Protein AF-A0A976JIS6-F1 (afdb_monomer_lite)

Sequence (299 aa):
MKKTLAVLSIATIGFSTLANAQQHRDPRDPRNRNSCEQQIERFRERLQTLQSRNVIVEQERQQCVSDLDLSRSSNMALRQDLNKCEIALQDLRNRPGHGDRNRGEIRRLEGELQQCRMDLDDARRRGGNDHEERRLRRENERLASDNVALQGENQQLRDRIFQLQRELDDLRNPPMPYNEYQAECHIDDDPGMTFGQFVMGTMTGTLSQIMNDCKSIAVSQYGSNSSNGLQKIKFVGDTFGKTSAECHIDDDPGITYDQFPMGRLYGNNIQEVISDCQALAKFTFGSNSSSGIRNVQNN

Secondary structure (DSSP, 8-state):
----------------------S---TT-HHHHHHHHHHHHHHHHHHHHHHHHHHHHHHHHHHHHHHHHHHHHHHHHHHHHHHHHHHHHHHHHH-TT-TTTSHHHHHHHHHHHHHHHHHHHHHHHT-TTHHHHHHHHHHHHHHHHHHHHHHHHHHHHHHHHHHHHHHHHHHHS--PPTTEEEEEEEEESSSS--TTSEEEEEEEEEHHHHHHHHHHHHHHHHGGG-EEEEEEEEE-S--TT-EEEEEEEESSSS--TTSEEEEEEEESSHHHHHHHHHHHHHHHHGGG-EEEEEEEEE-

Foldseek 3Di:
DDDDPPPPDPDPPDDDDPPDDPDDDDLQDVVVLVVLVVVLVVLVVVLVVLVVVLVVLVVVLVVLVVVLVVLVVVLVVLVVVLVVLVVVLVVLVPDPDCPPVCVVVNVVSVVVNVVSVVVNVVCVVVVCRPVVNVVSVVVSVVSVVVSVVSVVVSVVSVVVSVVSVVVSVCSVCVQDPPAKKKWWKDKDLAQADDPPPDTPGIDMDHLVVVLVVSVVVNCVPRNPRMFMAIAPIDTPHDQAQKKKWWKDKDLAQDDDPPPGTRGMGIDNDVVVNVVSSVVRNCSGNNPRMDMDTHDIDGD

Structure (mmCIF, N/CA/C/O backbone):
data_AF-A0A976JIS6-F1
#
_entry.id   AF-A0A976JIS6-F1
#
loop_
_atom_site.group_PDB
_atom_site.id
_atom_site.type_symbol
_atom_site.label_atom_id
_atom_site.label_alt_id
_atom_site.label_comp_id
_atom_site.label_asym_id
_atom_site.label_entity_id
_atom_site.label_seq_id
_atom_site.pdbx_PDB_ins_code
_atom_site.Cartn_x
_atom_site.Cartn_y
_atom_site.Cartn_z
_atom_site.occupancy
_atom_site.B_iso_or_equiv
_atom_site.auth_seq_id
_atom_site.auth_comp_id
_atom_site.auth_asym_id
_atom_site.auth_atom_id
_atom_site.pdbx_PDB_model_num
ATOM 1 N N . MET A 1 1 ? 29.903 19.622 -45.960 1.00 36.25 1 MET A N 1
ATOM 2 C CA . MET A 1 1 ? 29.026 20.319 -44.991 1.00 36.25 1 MET A CA 1
ATOM 3 C C . MET A 1 1 ? 29.639 20.158 -43.610 1.00 36.25 1 MET A C 1
ATOM 5 O O . MET A 1 1 ? 29.964 19.036 -43.245 1.00 36.25 1 MET A O 1
ATOM 9 N N . LYS A 1 2 ? 29.906 21.261 -42.902 1.00 31.83 2 LYS A N 1
ATOM 10 C CA . LYS A 1 2 ? 30.568 21.265 -41.587 1.00 31.83 2 LYS A CA 1
ATOM 11 C C . LYS A 1 2 ? 29.633 20.623 -40.548 1.00 31.83 2 LYS A C 1
ATOM 13 O O . LYS A 1 2 ? 28.663 21.261 -40.158 1.00 31.83 2 LYS A O 1
ATOM 18 N N . LYS A 1 3 ? 29.891 19.374 -40.141 1.00 33.03 3 LYS A N 1
ATOM 19 C CA . LYS A 1 3 ? 29.222 18.744 -38.990 1.00 33.03 3 LYS A CA 1
ATOM 20 C C . LYS A 1 3 ? 29.936 19.204 -37.717 1.00 33.03 3 LYS A C 1
ATOM 22 O O . LYS A 1 3 ? 31.122 18.943 -37.530 1.00 33.03 3 LYS A O 1
ATOM 27 N N . THR A 1 4 ? 29.213 19.939 -36.884 1.00 29.91 4 THR A N 1
ATOM 28 C CA . THR A 1 4 ? 29.621 20.372 -35.549 1.00 29.91 4 THR A CA 1
ATOM 29 C C . THR A 1 4 ? 29.734 19.130 -34.663 1.00 29.91 4 THR A C 1
ATOM 31 O O . THR A 1 4 ? 28.723 18.533 -34.311 1.00 29.91 4 THR A O 1
ATOM 34 N N . LEU A 1 5 ? 30.958 18.703 -34.343 1.00 33.16 5 LEU A N 1
ATOM 35 C CA . LEU A 1 5 ? 31.218 17.696 -33.311 1.00 33.16 5 LEU A CA 1
ATOM 36 C C . LEU A 1 5 ? 30.874 18.316 -31.952 1.00 33.16 5 LEU A C 1
ATOM 38 O O . LEU A 1 5 ? 31.687 19.023 -31.357 1.00 33.16 5 LEU A O 1
ATOM 42 N N . ALA A 1 6 ? 29.650 18.089 -31.480 1.00 33.53 6 ALA A N 1
ATOM 43 C CA . ALA A 1 6 ? 29.304 18.317 -30.088 1.00 33.53 6 ALA A CA 1
ATOM 44 C C . ALA A 1 6 ? 29.944 17.191 -29.267 1.00 33.53 6 ALA A C 1
ATOM 46 O O . ALA A 1 6 ? 29.409 16.093 -29.156 1.00 33.53 6 ALA A O 1
ATOM 47 N N . VAL A 1 7 ? 31.136 17.449 -28.731 1.00 33.34 7 VAL A N 1
ATOM 48 C CA . VAL A 1 7 ? 31.744 16.595 -27.708 1.00 33.34 7 VAL A CA 1
ATOM 49 C C . VAL A 1 7 ? 30.893 16.743 -26.445 1.00 33.34 7 VAL A C 1
ATOM 51 O O . VAL A 1 7 ? 31.081 17.680 -25.671 1.00 33.34 7 VAL A O 1
ATOM 54 N N . LEU A 1 8 ? 29.913 15.854 -26.257 1.00 34.78 8 LEU A N 1
ATOM 55 C CA . LEU A 1 8 ? 29.197 15.735 -24.990 1.00 34.78 8 LEU A CA 1
ATOM 56 C C . LEU A 1 8 ? 30.135 15.073 -23.973 1.00 34.78 8 LEU A C 1
ATOM 58 O O . LEU A 1 8 ? 30.337 13.858 -23.964 1.00 34.78 8 LEU A O 1
ATOM 62 N N . SER A 1 9 ? 30.740 15.898 -23.121 1.00 32.88 9 SER A N 1
ATOM 63 C CA . SER A 1 9 ? 31.467 15.437 -21.941 1.00 32.88 9 SER A CA 1
ATOM 64 C C . SER A 1 9 ? 30.533 14.626 -21.045 1.00 32.88 9 SER A C 1
ATOM 66 O O . SER A 1 9 ? 29.508 15.122 -20.574 1.00 32.88 9 SER A O 1
ATOM 68 N N . ILE A 1 10 ? 30.907 13.370 -20.797 1.00 41.22 10 ILE A N 1
ATOM 69 C CA . ILE A 1 10 ? 30.277 12.509 -19.799 1.00 41.22 10 ILE A CA 1
ATOM 70 C C . ILE A 1 10 ? 30.563 13.127 -18.430 1.00 41.22 10 ILE A C 1
ATOM 72 O O . ILE A 1 10 ? 31.655 12.985 -17.886 1.00 41.22 10 ILE A O 1
ATOM 76 N N . ALA A 1 11 ? 29.583 13.837 -17.878 1.00 36.00 11 ALA A N 1
ATOM 77 C CA . ALA A 1 11 ? 29.571 14.147 -16.461 1.00 36.00 11 ALA A CA 1
ATOM 78 C C . ALA A 1 11 ? 29.259 12.846 -15.711 1.00 36.00 11 ALA A C 1
ATOM 80 O O . ALA A 1 11 ? 28.111 12.401 -15.654 1.00 36.00 11 ALA A O 1
ATOM 81 N N . THR A 1 12 ? 30.296 12.217 -15.165 1.00 37.88 12 THR A N 1
ATOM 82 C CA . THR A 1 12 ? 30.184 11.217 -14.104 1.00 37.88 12 THR A CA 1
ATOM 83 C C . THR A 1 12 ? 29.558 11.911 -12.896 1.00 37.88 12 THR A C 1
ATOM 85 O O . THR A 1 12 ? 30.238 12.557 -12.102 1.00 37.88 12 THR A O 1
ATOM 88 N N . ILE A 1 13 ? 28.232 11.843 -12.783 1.00 43.75 13 ILE A N 1
ATOM 89 C CA . ILE A 1 13 ? 27.525 12.307 -11.590 1.00 43.75 13 ILE A CA 1
ATOM 90 C C . ILE A 1 13 ? 27.748 11.235 -10.526 1.00 43.75 13 ILE A C 1
ATOM 92 O O . ILE A 1 13 ? 27.177 10.147 -10.584 1.00 43.75 13 ILE A O 1
ATOM 96 N N . GLY A 1 14 ? 28.661 11.539 -9.603 1.00 33.22 14 GLY A N 1
ATOM 97 C CA . GLY A 1 14 ? 29.024 10.683 -8.485 1.00 33.22 14 GLY A CA 1
ATOM 98 C C . GLY A 1 14 ? 27.802 10.268 -7.670 1.00 33.22 14 GLY A C 1
ATOM 99 O O . GLY A 1 14 ? 26.994 11.097 -7.249 1.00 33.22 14 GLY A O 1
ATOM 100 N N . PHE A 1 15 ? 27.688 8.962 -7.449 1.00 41.38 15 PHE A N 1
ATOM 101 C CA . PHE A 1 15 ? 26.780 8.375 -6.479 1.00 41.38 15 PHE A CA 1
ATOM 102 C C . PHE A 1 15 ? 27.261 8.730 -5.072 1.00 41.38 15 PHE A C 1
ATOM 104 O O . PHE A 1 15 ? 28.181 8.108 -4.547 1.00 41.38 15 PHE A O 1
ATOM 111 N N . SER A 1 16 ? 26.617 9.711 -4.446 1.00 37.03 16 SER A N 1
ATOM 112 C CA . SER A 1 16 ? 26.682 9.867 -2.996 1.00 37.03 16 SER A CA 1
ATOM 113 C C . SER A 1 16 ? 25.541 9.066 -2.385 1.00 37.03 16 SER A C 1
ATOM 115 O O . SER A 1 16 ? 24.365 9.403 -2.516 1.00 37.03 16 SER A O 1
ATOM 117 N N . THR A 1 17 ? 25.920 7.968 -1.745 1.00 40.12 17 THR A N 1
ATOM 118 C CA . THR A 1 17 ? 25.101 7.106 -0.899 1.00 40.12 17 THR A CA 1
ATOM 119 C C . THR A 1 17 ? 24.359 7.917 0.167 1.00 40.12 17 THR A C 1
ATOM 121 O O . THR A 1 17 ? 24.912 8.237 1.215 1.00 40.12 17 THR A O 1
ATOM 124 N N . LEU A 1 18 ? 23.078 8.203 -0.068 1.00 41.47 18 LEU A N 1
ATOM 125 C CA . LEU A 1 18 ? 22.103 8.549 0.974 1.00 41.47 18 LEU A CA 1
ATOM 126 C C . LEU A 1 18 ? 21.490 7.251 1.519 1.00 41.47 18 LEU A C 1
ATOM 128 O O . LEU A 1 18 ? 20.295 7.000 1.423 1.00 41.47 18 LEU A O 1
ATOM 132 N N . ALA A 1 19 ? 22.352 6.393 2.056 1.00 41.03 19 ALA A N 1
ATOM 133 C CA . ALA A 1 19 ? 21.972 5.209 2.810 1.00 41.03 19 ALA A CA 1
ATOM 134 C C . ALA A 1 19 ? 22.345 5.459 4.272 1.00 41.03 19 ALA A C 1
ATOM 136 O O . ALA A 1 19 ? 23.407 5.043 4.713 1.00 41.03 19 ALA A O 1
ATOM 137 N N . ASN A 1 20 ? 21.529 6.241 4.984 1.00 41.44 20 ASN A N 1
ATOM 138 C CA . ASN A 1 20 ? 21.407 6.173 6.445 1.00 41.44 20 ASN A CA 1
ATOM 139 C C . ASN A 1 20 ? 20.385 7.195 6.946 1.00 41.44 20 ASN A C 1
ATOM 141 O O . ASN A 1 20 ? 20.714 8.355 7.172 1.00 41.44 20 ASN A O 1
ATOM 145 N N . ALA A 1 21 ? 19.143 6.751 7.129 1.00 40.94 21 ALA A N 1
ATOM 146 C CA . ALA A 1 21 ? 18.200 7.362 8.068 1.00 40.94 21 ALA A CA 1
ATOM 147 C C . ALA A 1 21 ? 17.027 6.406 8.365 1.00 40.94 21 ALA A C 1
ATOM 149 O O . ALA A 1 21 ? 15.873 6.819 8.372 1.00 40.94 21 ALA A O 1
ATOM 150 N N . GLN A 1 22 ? 17.299 5.118 8.598 1.00 41.25 22 GLN A N 1
ATOM 151 C CA . GLN A 1 22 ? 16.333 4.218 9.238 1.00 41.25 22 GLN A CA 1
ATOM 152 C C . GLN A 1 22 ? 16.545 4.292 10.752 1.00 41.25 22 GLN A C 1
ATOM 154 O O . GLN A 1 22 ? 17.181 3.441 11.361 1.00 41.25 22 GLN A O 1
ATOM 159 N N . GLN A 1 23 ? 16.048 5.365 11.361 1.00 41.59 23 GLN A N 1
ATOM 160 C CA . GLN A 1 23 ? 15.805 5.423 12.800 1.00 41.59 23 GLN A CA 1
ATOM 161 C C . GLN A 1 23 ? 14.326 5.721 12.987 1.00 41.59 23 GLN A C 1
ATOM 163 O O . GLN A 1 23 ? 13.844 6.701 12.426 1.00 41.59 23 GLN A O 1
ATOM 168 N N . HIS A 1 24 ? 13.646 4.831 13.720 1.00 45.06 24 HIS A N 1
ATOM 169 C CA . HIS A 1 24 ? 12.269 4.914 14.215 1.00 45.06 24 HIS A CA 1
ATOM 170 C C . HIS A 1 24 ? 11.632 6.297 14.051 1.00 45.06 24 HIS A C 1
ATOM 172 O O . HIS A 1 24 ? 11.780 7.167 14.907 1.00 45.06 24 HIS A O 1
ATOM 178 N N . ARG A 1 25 ? 10.935 6.504 12.933 1.00 53.56 25 ARG A N 1
ATOM 179 C CA . ARG A 1 25 ? 10.154 7.716 12.717 1.00 53.56 25 ARG A CA 1
ATOM 180 C C . ARG A 1 25 ? 8.690 7.401 12.942 1.00 53.56 25 ARG A C 1
ATOM 182 O O . ARG A 1 25 ? 8.183 6.425 12.398 1.00 53.56 25 ARG A O 1
ATOM 189 N N . ASP A 1 26 ? 8.044 8.231 13.752 1.00 51.97 26 ASP A N 1
ATOM 190 C CA . ASP A 1 26 ? 6.608 8.172 13.982 1.00 51.97 26 ASP A CA 1
ATOM 191 C C . ASP A 1 26 ? 5.873 8.304 12.630 1.00 51.97 26 ASP A C 1
ATOM 193 O O . ASP A 1 26 ? 6.054 9.318 11.935 1.00 51.97 26 ASP A O 1
ATOM 197 N N . PRO A 1 27 ? 5.076 7.299 12.220 1.00 53.59 27 PRO A N 1
ATOM 198 C CA . PRO A 1 27 ? 4.316 7.345 10.974 1.00 53.59 27 PRO A CA 1
ATOM 199 C C . PRO A 1 27 ? 3.276 8.477 10.947 1.00 53.59 27 PRO A C 1
ATOM 201 O O . PRO A 1 27 ? 2.792 8.832 9.875 1.00 53.59 27 PRO A O 1
ATOM 204 N N . ARG A 1 28 ? 2.957 9.089 12.096 1.00 55.00 28 ARG A N 1
ATOM 205 C CA . ARG A 1 28 ? 1.994 10.193 12.210 1.00 55.00 28 ARG A CA 1
ATOM 206 C C . ARG A 1 28 ? 2.611 11.581 12.007 1.00 55.00 28 ARG A C 1
ATOM 208 O O . ARG A 1 28 ? 1.865 12.556 11.965 1.00 55.00 28 ARG A O 1
ATOM 215 N N . ASP A 1 29 ? 3.937 11.712 11.877 1.00 63.34 29 ASP A N 1
ATOM 216 C CA . ASP A 1 29 ? 4.568 13.024 11.666 1.00 63.34 29 ASP A CA 1
ATOM 217 C C . ASP A 1 29 ? 4.368 13.508 10.209 1.00 63.34 29 ASP A C 1
ATOM 219 O O . ASP A 1 29 ? 4.935 12.923 9.275 1.00 63.34 29 ASP A O 1
ATOM 223 N N . PRO A 1 30 ? 3.628 14.613 9.976 1.00 62.03 30 PRO A N 1
ATOM 224 C CA . PRO A 1 30 ? 3.399 15.158 8.636 1.00 62.03 30 PRO A CA 1
ATOM 225 C C . PRO A 1 30 ? 4.692 15.544 7.895 1.00 62.03 30 PRO A C 1
ATOM 227 O O . PRO A 1 30 ? 4.707 15.599 6.662 1.00 62.03 30 PRO A O 1
ATOM 230 N N . ARG A 1 31 ? 5.810 15.758 8.603 1.00 66.50 31 ARG A N 1
ATOM 231 C CA . ARG A 1 31 ? 7.122 16.016 7.985 1.00 66.50 31 ARG A CA 1
ATOM 232 C C . ARG A 1 31 ? 7.659 14.805 7.223 1.00 66.50 31 ARG A C 1
ATOM 234 O O . ARG A 1 31 ? 8.359 14.985 6.227 1.00 66.50 31 ARG A O 1
ATOM 241 N N . ASN A 1 32 ? 7.320 13.586 7.646 1.00 62.66 32 ASN A N 1
ATOM 242 C CA . ASN A 1 32 ? 7.757 12.359 6.974 1.00 62.66 32 ASN A CA 1
ATOM 243 C C . ASN A 1 32 ? 7.021 12.149 5.652 1.00 62.66 32 ASN A C 1
ATOM 245 O O . ASN A 1 32 ? 7.657 11.858 4.640 1.00 62.66 32 ASN A O 1
ATOM 249 N N . ARG A 1 33 ? 5.708 12.406 5.634 1.00 62.34 33 ARG A N 1
ATOM 250 C CA . ARG A 1 33 ? 4.896 12.368 4.411 1.00 62.34 33 ARG A CA 1
ATOM 251 C C . ARG A 1 33 ? 5.396 13.371 3.371 1.00 62.34 33 ARG A C 1
ATOM 253 O O . ARG A 1 33 ? 5.671 12.987 2.237 1.00 62.34 33 ARG A O 1
ATOM 260 N N . ASN A 1 34 ? 5.604 14.622 3.782 1.00 69.56 34 ASN A N 1
ATOM 261 C CA . ASN A 1 34 ? 6.109 15.671 2.893 1.00 69.56 34 ASN A CA 1
ATOM 262 C C . ASN A 1 34 ? 7.514 15.346 2.357 1.00 69.56 34 ASN A C 1
ATOM 264 O O . ASN A 1 34 ? 7.826 15.649 1.208 1.00 69.56 34 ASN A O 1
ATOM 268 N N . SER A 1 35 ? 8.366 14.705 3.165 1.00 72.06 35 SER A N 1
ATOM 269 C CA . SER A 1 35 ? 9.698 14.276 2.728 1.00 72.06 35 SER A CA 1
ATOM 270 C C . SER A 1 35 ? 9.644 13.149 1.689 1.00 72.06 35 SER A C 1
ATOM 272 O O . SER A 1 35 ? 10.404 13.192 0.722 1.00 72.06 35 SER A O 1
ATOM 274 N N . CYS A 1 36 ? 8.744 12.174 1.852 1.00 66.12 36 CYS A N 1
ATOM 275 C CA . CYS A 1 36 ? 8.564 11.082 0.892 1.00 66.12 36 CYS A CA 1
ATOM 276 C C . CYS A 1 36 ? 8.003 11.594 -0.445 1.00 66.12 36 CYS A C 1
ATOM 278 O O . CYS A 1 36 ? 8.567 11.310 -1.501 1.00 66.12 36 CYS A O 1
ATOM 280 N N . GLU A 1 37 ? 6.971 12.444 -0.406 1.00 70.06 37 GLU A N 1
ATOM 281 C CA . GLU A 1 37 ? 6.391 13.067 -1.607 1.00 70.06 37 GLU A CA 1
ATOM 282 C C . GLU A 1 37 ? 7.440 13.897 -2.379 1.00 70.06 37 GLU A C 1
ATOM 284 O O . GLU A 1 37 ? 7.563 13.762 -3.597 1.00 70.06 37 GLU A O 1
ATOM 289 N N . GLN A 1 38 ? 8.286 14.667 -1.680 1.00 73.88 38 GLN A N 1
ATOM 290 C CA . GLN A 1 38 ? 9.396 15.402 -2.306 1.00 73.88 38 GLN A CA 1
ATOM 291 C C . GLN A 1 38 ? 10.454 14.488 -2.941 1.00 73.88 38 GLN A C 1
ATOM 293 O O . GLN A 1 38 ? 11.022 14.833 -3.978 1.00 73.88 38 GLN A O 1
ATOM 298 N N . GLN A 1 39 ? 10.756 13.338 -2.333 1.00 67.62 39 GLN A N 1
ATOM 299 C CA . GLN A 1 39 ? 11.697 12.375 -2.914 1.00 67.62 39 GLN A CA 1
ATOM 300 C C . GLN A 1 39 ? 11.125 11.723 -4.173 1.00 67.62 39 GLN A C 1
ATOM 302 O O . GLN A 1 39 ? 11.845 11.608 -5.166 1.00 67.62 39 GLN A O 1
ATOM 307 N N . ILE A 1 40 ? 9.841 11.349 -4.158 1.00 68.75 40 ILE A N 1
ATOM 308 C CA . ILE A 1 40 ? 9.150 10.787 -5.324 1.00 68.75 40 ILE A CA 1
ATOM 309 C C . ILE A 1 40 ? 9.232 11.753 -6.508 1.00 68.75 40 ILE A C 1
ATOM 311 O O . ILE A 1 40 ? 9.588 11.316 -7.604 1.00 68.75 40 ILE A O 1
ATOM 315 N N . GLU A 1 41 ? 8.989 13.053 -6.303 1.00 73.50 41 GLU A N 1
ATOM 316 C CA . GLU A 1 41 ? 9.073 14.002 -7.419 1.00 73.50 41 GLU A CA 1
ATOM 317 C C . GLU A 1 41 ? 10.488 14.197 -7.954 1.00 73.50 41 GLU A C 1
ATOM 319 O O . GLU A 1 41 ? 10.691 14.164 -9.167 1.00 73.50 41 GLU A O 1
ATOM 324 N N . ARG A 1 42 ? 11.505 14.256 -7.086 1.00 71.56 42 ARG A N 1
ATOM 325 C CA . ARG A 1 42 ? 12.903 14.297 -7.552 1.00 71.56 42 ARG A CA 1
ATOM 326 C C . ARG A 1 42 ? 13.271 13.073 -8.392 1.00 71.56 42 ARG A C 1
ATOM 328 O O . ARG A 1 42 ? 14.007 13.190 -9.372 1.00 71.56 42 ARG A O 1
ATOM 335 N N . PHE A 1 43 ? 12.779 11.888 -8.023 1.00 62.78 43 PHE A N 1
ATOM 336 C CA . PHE A 1 43 ? 13.013 10.678 -8.813 1.00 62.78 43 PHE A CA 1
ATOM 337 C C . PHE A 1 43 ? 12.256 10.695 -10.145 1.00 62.78 43 PHE A C 1
ATOM 339 O O . PHE A 1 43 ? 12.818 10.255 -11.148 1.00 62.78 43 PHE A O 1
ATOM 346 N N . ARG A 1 44 ? 11.036 11.245 -10.192 1.00 71.00 44 ARG A N 1
ATOM 347 C CA . ARG A 1 44 ? 10.269 11.428 -11.437 1.00 71.00 44 ARG A CA 1
ATOM 348 C C . ARG A 1 44 ? 10.954 12.395 -12.401 1.00 71.00 44 ARG A C 1
ATOM 350 O O . ARG A 1 44 ? 11.122 12.051 -13.569 1.00 71.00 44 ARG A O 1
ATOM 357 N N . GLU A 1 45 ? 11.432 13.539 -11.916 1.00 71.75 45 GLU A N 1
ATOM 358 C CA . GLU A 1 45 ? 12.197 14.507 -12.720 1.00 71.75 45 GLU A CA 1
ATOM 359 C C . GLU A 1 45 ? 13.477 13.880 -13.301 1.00 71.75 45 GLU A C 1
ATOM 361 O O . GLU A 1 45 ? 13.794 14.033 -14.489 1.00 71.75 45 GLU A O 1
ATOM 366 N N . ARG A 1 46 ? 14.205 13.102 -12.485 1.00 68.88 46 ARG A N 1
ATOM 367 C CA . ARG A 1 46 ? 15.398 12.372 -12.941 1.00 68.88 46 ARG A CA 1
ATOM 368 C C . ARG A 1 46 ? 15.051 11.310 -13.984 1.00 68.88 46 ARG A C 1
ATOM 370 O O . ARG A 1 46 ? 15.760 11.202 -14.983 1.00 68.88 46 ARG A O 1
ATOM 377 N N . LEU A 1 47 ? 13.962 10.564 -13.789 1.00 64.00 47 LEU A N 1
ATOM 378 C CA . LEU A 1 47 ? 13.483 9.565 -14.747 1.00 64.00 47 LEU A CA 1
ATOM 379 C C . LEU A 1 47 ? 13.150 10.213 -16.099 1.00 64.00 47 LEU A C 1
ATOM 381 O O . LEU A 1 47 ? 13.594 9.729 -17.136 1.00 64.00 47 LEU A O 1
ATOM 385 N N . GLN A 1 48 ? 12.448 11.348 -16.094 1.00 69.38 48 GLN A N 1
ATOM 386 C CA . GLN A 1 48 ? 12.111 12.089 -17.312 1.00 69.38 48 GLN A CA 1
ATOM 387 C C . GLN A 1 48 ? 13.365 12.581 -18.056 1.00 69.38 48 GLN A C 1
ATOM 389 O O . GLN A 1 48 ? 13.452 12.501 -19.287 1.00 69.38 48 GLN A O 1
ATOM 394 N N . THR A 1 49 ? 14.375 13.029 -17.307 1.00 67.31 49 THR A N 1
ATOM 395 C CA . THR A 1 49 ? 15.672 13.436 -17.865 1.00 67.31 49 THR A CA 1
ATOM 396 C C . THR A 1 49 ? 16.400 12.253 -18.510 1.00 67.31 49 THR A C 1
ATOM 398 O O . THR A 1 49 ? 16.904 12.369 -19.628 1.00 67.31 49 THR A O 1
ATOM 401 N N . LEU A 1 50 ? 16.439 11.094 -17.846 1.00 57.38 50 LEU A N 1
ATOM 402 C CA . LEU A 1 50 ? 17.089 9.888 -18.374 1.00 57.38 50 LEU A CA 1
ATOM 403 C C . LEU A 1 50 ? 16.364 9.318 -19.592 1.00 57.38 50 LEU A C 1
ATOM 405 O O . LEU A 1 50 ? 17.020 8.899 -20.542 1.00 57.38 50 LEU A O 1
ATOM 409 N N . GLN A 1 51 ? 15.032 9.344 -19.603 1.00 63.19 51 GLN A N 1
ATOM 410 C CA . GLN A 1 51 ? 14.237 8.966 -20.771 1.00 63.19 51 GLN A CA 1
ATOM 411 C C . GLN A 1 51 ? 14.561 9.851 -21.975 1.00 63.19 51 GLN A C 1
ATOM 413 O O . GLN A 1 51 ? 14.809 9.335 -23.060 1.00 63.19 51 GLN A O 1
ATOM 418 N N . SER A 1 52 ? 14.650 11.167 -21.771 1.00 67.38 52 SER A N 1
ATOM 419 C CA . SER A 1 52 ? 15.033 12.104 -22.834 1.00 67.38 52 SER A CA 1
ATOM 420 C C . SER A 1 52 ? 16.441 11.815 -23.370 1.00 67.38 52 SER A C 1
ATOM 422 O O . SER A 1 52 ? 16.657 11.827 -24.579 1.00 67.38 52 SER A O 1
ATOM 424 N N . ARG A 1 53 ? 17.399 11.490 -22.489 1.00 62.88 53 ARG A N 1
ATOM 425 C CA . ARG A 1 53 ? 18.764 11.109 -22.897 1.00 62.88 53 ARG A CA 1
ATOM 426 C C . ARG A 1 53 ? 18.797 9.794 -23.672 1.00 62.88 53 ARG A C 1
ATOM 428 O O . ARG A 1 53 ? 19.523 9.709 -24.652 1.00 62.88 53 ARG A O 1
ATOM 435 N N . ASN A 1 54 ? 18.007 8.803 -23.265 1.00 56.22 54 ASN A N 1
ATOM 436 C CA . ASN A 1 54 ? 17.923 7.515 -23.953 1.00 56.22 54 ASN A CA 1
ATOM 437 C C . ASN A 1 54 ? 17.446 7.693 -25.407 1.00 56.22 54 ASN A C 1
ATOM 439 O O . ASN A 1 54 ? 18.082 7.192 -26.327 1.00 56.22 54 ASN A O 1
ATOM 443 N N . VAL A 1 55 ? 16.422 8.526 -25.630 1.00 68.06 55 VAL A N 1
ATOM 444 C CA . VAL A 1 55 ? 15.948 8.855 -26.989 1.00 68.06 55 VAL A CA 1
ATOM 445 C C . VAL A 1 55 ? 17.060 9.469 -27.848 1.00 68.06 55 VAL A C 1
ATOM 447 O O . VAL A 1 55 ? 17.210 9.096 -29.008 1.00 68.06 55 VAL A O 1
ATOM 450 N N . ILE A 1 56 ? 17.861 10.382 -27.291 1.00 65.12 56 ILE A N 1
ATOM 451 C CA . ILE A 1 56 ? 18.977 11.009 -28.019 1.00 65.12 56 ILE A CA 1
ATOM 452 C C . ILE A 1 56 ? 20.036 9.965 -28.395 1.00 65.12 56 ILE A C 1
ATOM 454 O O . ILE A 1 56 ? 20.446 9.901 -29.551 1.00 65.12 56 ILE A O 1
ATOM 458 N N . VAL A 1 57 ? 20.444 9.110 -27.452 1.00 57.47 57 VAL A N 1
ATOM 459 C CA . VAL A 1 57 ? 21.455 8.067 -27.702 1.00 57.47 57 VAL A CA 1
ATOM 460 C C . VAL A 1 57 ? 20.947 7.035 -28.716 1.00 57.47 57 VAL A C 1
ATOM 462 O O . VAL A 1 57 ? 21.703 6.587 -29.580 1.00 57.47 57 VAL A O 1
ATOM 465 N N . GLU A 1 58 ? 19.662 6.675 -28.681 1.00 62.72 58 GLU A N 1
ATOM 466 C CA . GLU A 1 58 ? 19.044 5.824 -29.703 1.00 62.72 58 GLU A CA 1
ATOM 467 C C . GLU A 1 58 ? 19.052 6.474 -31.093 1.00 62.72 58 GLU A C 1
ATOM 469 O O . GLU A 1 58 ? 19.374 5.798 -32.072 1.00 62.72 58 GLU A O 1
ATOM 474 N N . GLN A 1 59 ? 18.766 7.775 -31.192 1.00 68.44 59 GLN A N 1
ATOM 475 C CA . GLN A 1 59 ? 18.846 8.517 -32.455 1.00 68.44 59 GLN A CA 1
ATOM 476 C C . GLN A 1 59 ? 20.282 8.581 -32.994 1.00 68.44 59 GLN A C 1
ATOM 478 O O . GLN A 1 59 ? 20.509 8.307 -34.174 1.00 68.44 59 GLN A O 1
ATOM 483 N N . GLU A 1 60 ? 21.266 8.877 -32.142 1.00 69.44 60 GLU A N 1
ATOM 484 C CA . GLU A 1 60 ? 22.688 8.885 -32.516 1.00 69.44 60 GLU A CA 1
ATOM 485 C C . GLU A 1 60 ? 23.148 7.506 -32.995 1.00 69.44 60 GLU A C 1
ATOM 487 O O . GLU A 1 60 ? 23.839 7.383 -34.010 1.00 69.44 60 GLU A O 1
ATOM 492 N N . ARG A 1 61 ? 22.702 6.445 -32.316 1.00 68.12 61 ARG A N 1
ATOM 493 C CA . ARG A 1 61 ? 22.981 5.066 -32.716 1.00 68.12 61 ARG A CA 1
ATOM 494 C C . ARG A 1 61 ? 22.378 4.738 -34.081 1.00 68.12 61 ARG A C 1
ATOM 496 O O . ARG A 1 61 ? 23.067 4.152 -34.914 1.00 68.12 61 ARG A O 1
ATOM 503 N N . GLN A 1 62 ? 21.121 5.108 -34.328 1.00 68.25 62 GLN A N 1
ATOM 504 C CA . GLN A 1 62 ? 20.467 4.897 -35.625 1.00 68.25 62 GLN A CA 1
ATOM 505 C C . GLN A 1 62 ? 21.204 5.629 -36.752 1.00 68.25 62 GLN A C 1
ATOM 507 O O . GLN A 1 62 ? 21.454 5.041 -37.805 1.00 68.25 62 GLN A O 1
ATOM 512 N N . GLN A 1 63 ? 21.626 6.873 -36.510 1.00 70.44 63 GLN A N 1
ATOM 513 C CA . GLN A 1 63 ? 22.421 7.631 -37.472 1.00 70.44 63 GLN A CA 1
ATOM 514 C C . GLN A 1 63 ? 23.781 6.969 -37.739 1.00 70.44 63 GLN A C 1
ATOM 516 O O . GLN A 1 63 ? 24.187 6.852 -38.893 1.00 70.44 63 GLN A O 1
ATOM 521 N N . CYS A 1 64 ? 24.464 6.486 -36.697 1.00 63.28 64 CYS A N 1
ATOM 522 C CA . CYS A 1 64 ? 25.749 5.793 -36.820 1.00 63.28 64 CYS A CA 1
ATOM 523 C C . CYS A 1 64 ? 25.632 4.493 -37.637 1.00 63.28 64 CYS A C 1
ATOM 525 O O . CYS A 1 64 ? 26.470 4.220 -38.496 1.00 63.28 64 CYS A O 1
ATOM 527 N N . VAL A 1 65 ? 24.562 3.716 -37.428 1.00 66.62 65 VAL A N 1
ATOM 528 C CA . VAL A 1 65 ? 24.265 2.516 -38.232 1.00 66.62 65 VAL A CA 1
ATOM 529 C C . VAL A 1 65 ? 24.001 2.884 -39.695 1.00 66.62 65 VAL A C 1
ATOM 531 O O . VAL A 1 65 ? 24.563 2.254 -40.587 1.00 66.62 65 VAL A O 1
ATOM 534 N N . SER A 1 66 ? 23.227 3.940 -39.954 1.00 71.75 66 SER A N 1
ATOM 535 C CA . SER A 1 66 ? 22.975 4.417 -41.320 1.00 71.75 66 SER A CA 1
ATOM 536 C C . SER A 1 66 ? 24.260 4.857 -42.033 1.00 71.75 66 SER A C 1
ATOM 538 O O . SER A 1 66 ? 24.463 4.527 -43.202 1.00 71.75 66 SER A O 1
ATOM 540 N N . ASP A 1 67 ? 25.138 5.591 -41.347 1.00 67.56 67 ASP A N 1
ATOM 541 C CA . ASP A 1 67 ? 26.418 6.046 -41.904 1.00 67.56 67 ASP A CA 1
ATOM 542 C C . ASP A 1 67 ? 27.347 4.845 -42.203 1.00 67.56 67 ASP A C 1
ATOM 544 O O . ASP A 1 67 ? 28.029 4.813 -43.235 1.00 67.56 67 ASP A O 1
ATOM 548 N N . LEU A 1 68 ? 27.321 3.811 -41.351 1.00 63.75 68 LEU A N 1
ATOM 549 C CA . LEU A 1 68 ? 28.044 2.551 -41.552 1.00 63.75 68 LEU A CA 1
ATOM 550 C C . LEU A 1 68 ? 27.559 1.793 -42.800 1.00 63.75 68 LEU A C 1
ATOM 552 O O . LEU A 1 68 ? 28.376 1.312 -43.591 1.00 63.75 68 LEU A O 1
ATOM 556 N N . ASP A 1 69 ? 26.244 1.698 -42.997 1.00 70.62 69 ASP A N 1
ATOM 557 C CA . ASP A 1 69 ? 25.646 0.997 -44.137 1.00 70.62 69 ASP A CA 1
ATOM 558 C C . ASP A 1 69 ? 25.929 1.714 -45.465 1.00 70.62 69 ASP A C 1
ATOM 560 O O . ASP A 1 69 ? 26.276 1.068 -46.460 1.00 70.62 69 ASP A O 1
ATOM 564 N N . LEU A 1 70 ? 25.890 3.052 -45.477 1.00 72.25 70 LEU A N 1
ATOM 565 C CA . LEU A 1 70 ? 26.280 3.864 -46.636 1.00 72.25 70 LEU A CA 1
ATOM 566 C C . LEU A 1 70 ? 27.751 3.646 -47.025 1.00 72.25 70 LEU A C 1
ATOM 568 O O . LEU A 1 70 ? 28.065 3.482 -48.212 1.00 72.25 70 LEU A O 1
ATOM 572 N N . SER A 1 71 ? 28.651 3.596 -46.037 1.00 68.06 71 SER A N 1
ATOM 573 C CA . SER A 1 71 ? 30.074 3.311 -46.264 1.00 68.06 71 SER A CA 1
ATOM 574 C C . SER A 1 71 ? 30.279 1.908 -46.854 1.00 68.06 71 SER A C 1
ATOM 576 O O . SER A 1 71 ? 30.996 1.735 -47.848 1.00 68.06 71 SER A O 1
ATOM 578 N N . ARG A 1 72 ? 29.584 0.892 -46.327 1.00 70.69 72 ARG A N 1
ATOM 579 C CA . ARG A 1 72 ? 29.643 -0.486 -46.850 1.00 70.69 72 ARG A CA 1
ATOM 580 C C . ARG A 1 72 ? 29.100 -0.610 -48.267 1.00 70.69 72 ARG A C 1
ATOM 582 O O . ARG A 1 72 ? 29.741 -1.247 -49.103 1.00 70.69 72 ARG A O 1
ATOM 589 N N . SER A 1 73 ? 27.956 0.009 -48.547 1.00 72.88 73 SER A N 1
ATOM 590 C CA . SER A 1 73 ? 27.333 -0.008 -49.874 1.00 72.88 73 SER A CA 1
ATOM 591 C C . SER A 1 73 ? 28.249 0.617 -50.929 1.00 72.88 73 SER A C 1
ATOM 593 O O . SER A 1 73 ? 28.451 0.042 -51.998 1.00 72.88 73 SER A O 1
ATOM 595 N N . SER A 1 74 ? 28.880 1.747 -50.602 1.00 70.06 74 SER A N 1
ATOM 596 C CA . SER A 1 74 ? 29.816 2.434 -51.503 1.00 70.06 74 SER A CA 1
ATOM 597 C C . SER A 1 74 ? 31.048 1.574 -51.823 1.00 70.06 74 SER A C 1
ATOM 599 O O . SER A 1 74 ? 31.461 1.478 -52.978 1.00 70.06 74 SER A O 1
ATOM 601 N N . ASN A 1 75 ? 31.604 0.872 -50.826 1.00 66.50 75 ASN A N 1
ATOM 602 C CA . ASN A 1 7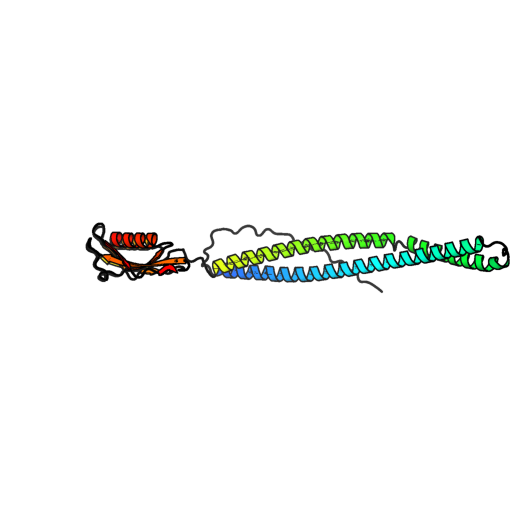5 ? 32.700 -0.082 -51.042 1.00 66.50 75 ASN A CA 1
ATOM 603 C C . ASN A 1 75 ? 32.284 -1.295 -51.878 1.00 66.50 75 ASN A C 1
ATOM 605 O O . ASN A 1 75 ? 33.075 -1.795 -52.679 1.00 66.50 75 ASN A O 1
ATOM 609 N N . MET A 1 76 ? 31.069 -1.802 -51.668 1.00 72.44 76 MET A N 1
ATOM 610 C CA . MET A 1 76 ? 30.560 -2.954 -52.407 1.00 72.44 76 MET A CA 1
ATOM 611 C C . MET A 1 76 ? 30.356 -2.614 -53.888 1.00 72.44 76 MET A C 1
ATOM 613 O O . MET A 1 76 ? 30.771 -3.400 -54.737 1.00 72.44 76 MET A O 1
ATOM 617 N N . ALA A 1 77 ? 29.796 -1.440 -54.196 1.00 72.62 77 ALA A N 1
ATOM 618 C CA . ALA A 1 77 ? 29.586 -0.970 -55.567 1.00 72.62 77 ALA A CA 1
ATOM 619 C C . ALA A 1 77 ? 30.909 -0.857 -56.346 1.00 72.62 77 ALA A C 1
ATOM 621 O O . ALA A 1 77 ? 31.051 -1.466 -57.405 1.00 72.62 77 ALA A O 1
ATOM 622 N N . LEU A 1 78 ? 31.924 -0.204 -55.766 1.00 67.38 78 LEU A N 1
ATOM 623 C CA . LEU A 1 78 ? 33.251 -0.077 -56.387 1.00 67.38 78 LEU A CA 1
ATOM 624 C C . LEU A 1 78 ? 33.913 -1.440 -56.655 1.00 67.38 78 LEU A C 1
ATOM 626 O O . LEU A 1 78 ? 34.548 -1.637 -57.689 1.00 67.38 78 LEU A O 1
ATOM 630 N N . ARG A 1 79 ? 33.747 -2.413 -55.747 1.00 72.69 79 ARG A N 1
ATOM 631 C CA . ARG A 1 79 ? 34.254 -3.783 -55.946 1.00 72.69 79 ARG A CA 1
ATOM 632 C C . ARG A 1 79 ? 33.506 -4.532 -57.049 1.00 72.69 79 ARG A C 1
ATOM 634 O O . ARG A 1 79 ? 34.129 -5.297 -57.781 1.00 72.69 79 ARG A O 1
ATOM 641 N N . GLN A 1 80 ? 32.192 -4.340 -57.159 1.00 77.50 80 GLN A N 1
ATOM 642 C CA . GLN A 1 80 ? 31.391 -4.946 -58.224 1.00 77.50 80 GLN A CA 1
ATOM 643 C C . GLN A 1 80 ? 31.769 -4.388 -59.598 1.00 77.50 80 GLN A C 1
ATOM 645 O O . GLN A 1 80 ? 31.916 -5.168 -60.536 1.00 77.50 80 GLN A O 1
ATOM 650 N N . ASP A 1 81 ? 31.963 -3.075 -59.714 1.00 70.94 81 ASP A N 1
ATOM 651 C CA . ASP A 1 81 ? 32.335 -2.439 -60.980 1.00 70.94 81 ASP A CA 1
ATOM 652 C C . ASP A 1 81 ? 33.745 -2.841 -61.425 1.00 70.94 81 ASP A C 1
ATOM 654 O O . ASP A 1 81 ? 33.952 -3.170 -62.593 1.00 70.94 81 ASP A O 1
ATOM 658 N N . LEU A 1 82 ? 34.687 -2.961 -60.484 1.00 71.56 82 LEU A N 1
ATOM 659 C CA . LEU A 1 82 ? 36.024 -3.479 -60.769 1.00 71.56 82 LEU A CA 1
ATOM 660 C C . LEU A 1 82 ? 35.977 -4.930 -61.278 1.00 71.56 82 LEU A C 1
ATOM 662 O O . LEU A 1 82 ? 36.590 -5.236 -62.297 1.00 71.56 82 LEU A O 1
ATOM 666 N N . ASN A 1 83 ? 35.189 -5.799 -60.638 1.00 75.75 83 ASN A N 1
ATOM 667 C CA . ASN A 1 83 ? 35.031 -7.193 -61.064 1.00 75.75 83 ASN A CA 1
ATOM 668 C C . ASN A 1 83 ? 34.375 -7.310 -62.457 1.00 75.75 83 ASN A C 1
ATOM 670 O O . ASN A 1 83 ? 34.821 -8.090 -63.294 1.00 75.75 83 ASN A O 1
ATOM 674 N N . LYS A 1 84 ? 33.355 -6.490 -62.753 1.00 71.62 84 LYS A N 1
ATOM 675 C CA . LYS A 1 84 ? 32.730 -6.436 -64.089 1.00 71.62 84 LYS A CA 1
ATOM 676 C C . LYS A 1 84 ? 33.734 -6.036 -65.173 1.00 71.62 84 LYS A C 1
ATOM 678 O O . LYS A 1 84 ? 33.757 -6.658 -66.233 1.00 71.62 84 LYS A O 1
ATOM 683 N N . CYS A 1 85 ? 34.571 -5.032 -64.907 1.00 61.78 85 CYS A N 1
ATOM 684 C CA . CYS A 1 85 ? 35.612 -4.592 -65.837 1.00 61.78 85 CYS A CA 1
ATOM 685 C C . CYS A 1 85 ? 36.706 -5.655 -66.038 1.00 61.78 85 CYS A C 1
ATOM 687 O O . CYS A 1 85 ? 37.174 -5.838 -67.162 1.00 61.78 85 CYS A O 1
ATOM 689 N N . GLU A 1 86 ? 37.092 -6.387 -64.986 1.00 73.25 86 GLU A N 1
ATOM 690 C CA . GLU A 1 86 ? 38.062 -7.490 -65.083 1.00 73.25 86 GLU A CA 1
ATOM 691 C C . GLU A 1 86 ? 37.529 -8.645 -65.940 1.00 73.25 86 GLU A C 1
ATOM 693 O O . GLU A 1 86 ? 38.233 -9.112 -66.838 1.00 73.25 86 GLU A O 1
ATOM 698 N N . ILE A 1 87 ? 36.268 -9.042 -65.738 1.00 73.69 87 ILE A N 1
ATOM 699 C CA . ILE A 1 87 ? 35.599 -10.074 -66.546 1.00 73.69 87 ILE A CA 1
ATOM 700 C C . ILE A 1 87 ? 35.514 -9.639 -68.016 1.00 73.69 87 ILE A C 1
ATOM 702 O O . ILE A 1 87 ? 35.925 -10.389 -68.900 1.00 73.69 87 ILE A O 1
ATOM 706 N N . ALA A 1 88 ? 35.068 -8.408 -68.289 1.00 67.88 88 ALA A N 1
ATOM 707 C CA . ALA A 1 88 ? 34.945 -7.888 -69.653 1.00 67.88 88 ALA A CA 1
ATOM 708 C C . ALA A 1 88 ? 36.294 -7.844 -70.399 1.00 67.88 88 ALA A C 1
ATOM 710 O O . ALA A 1 88 ? 36.372 -8.185 -71.582 1.00 67.88 88 ALA A O 1
ATOM 711 N N . LEU A 1 89 ? 37.379 -7.469 -69.711 1.00 65.88 89 LEU A N 1
ATOM 712 C CA . LEU A 1 89 ? 38.732 -7.513 -70.273 1.00 65.88 89 LEU A CA 1
ATOM 713 C C . LEU A 1 89 ? 39.209 -8.940 -70.539 1.00 65.88 89 LEU A C 1
ATOM 715 O O . LEU A 1 89 ? 39.856 -9.193 -71.558 1.00 65.88 89 LEU A O 1
ATOM 719 N N . GLN A 1 90 ? 38.916 -9.869 -69.632 1.00 73.31 90 GLN A N 1
ATOM 720 C CA . GLN A 1 90 ? 39.305 -11.266 -69.779 1.00 73.31 90 GLN A CA 1
ATOM 721 C C . GLN A 1 90 ? 38.572 -11.925 -70.954 1.00 73.31 90 GLN A C 1
ATOM 723 O O . GLN A 1 90 ? 39.207 -12.597 -71.767 1.00 73.31 90 GLN A O 1
ATOM 728 N N . ASP A 1 91 ? 37.285 -11.632 -71.128 1.00 74.69 91 ASP A N 1
ATOM 729 C CA . ASP A 1 91 ? 36.487 -12.083 -72.270 1.00 74.69 91 ASP A CA 1
ATOM 730 C C . ASP A 1 91 ? 37.021 -11.538 -73.602 1.00 74.69 91 ASP A C 1
ATOM 732 O O . ASP A 1 91 ? 37.140 -12.282 -74.578 1.00 74.69 91 ASP A O 1
ATOM 736 N N . LEU A 1 92 ? 37.400 -10.256 -73.661 1.00 64.19 92 LEU A N 1
ATOM 737 C CA . LEU A 1 92 ? 37.968 -9.653 -74.872 1.00 64.19 92 LEU A CA 1
ATOM 738 C C . LEU A 1 92 ? 39.350 -10.206 -75.231 1.00 64.19 92 LEU A C 1
ATOM 740 O O . LEU A 1 92 ? 39.654 -10.344 -76.417 1.00 64.19 92 LEU A O 1
ATOM 744 N N . ARG A 1 93 ? 40.173 -10.544 -74.230 1.00 68.44 93 ARG A N 1
ATOM 745 C CA . ARG A 1 93 ? 41.490 -11.175 -74.424 1.00 68.44 93 ARG A CA 1
ATOM 746 C C . ARG A 1 93 ? 41.382 -12.630 -74.877 1.00 68.44 93 ARG A C 1
ATOM 748 O O . ARG A 1 93 ? 42.221 -13.083 -75.649 1.00 68.44 93 ARG A O 1
ATOM 755 N N . ASN A 1 94 ? 40.346 -13.338 -74.436 1.00 72.25 94 ASN A N 1
ATOM 756 C CA . ASN A 1 94 ? 40.133 -14.751 -74.748 1.00 72.25 94 ASN A CA 1
ATOM 757 C C . ASN A 1 94 ? 39.397 -14.991 -76.080 1.00 72.25 94 ASN A C 1
ATOM 759 O O . ASN A 1 94 ? 39.249 -16.142 -76.487 1.00 72.25 94 ASN A O 1
ATOM 763 N N . ARG A 1 95 ? 38.941 -13.943 -76.785 1.00 71.31 95 ARG A N 1
ATOM 764 C CA . ARG A 1 95 ? 38.291 -14.071 -78.101 1.00 71.31 95 ARG A CA 1
ATOM 765 C C . ARG A 1 95 ? 39.313 -14.391 -79.207 1.00 71.31 95 ARG A C 1
ATOM 767 O O . ARG A 1 95 ? 40.159 -13.547 -79.512 1.00 71.31 95 ARG A O 1
ATOM 774 N N . PRO A 1 96 ? 39.223 -15.552 -79.880 1.00 51.75 96 PRO A N 1
ATOM 775 C CA . PRO A 1 96 ? 40.125 -15.879 -80.978 1.00 51.75 96 PRO A CA 1
ATOM 776 C C . PRO A 1 96 ? 39.818 -15.037 -82.231 1.00 51.75 96 PRO A C 1
ATOM 778 O O . PRO A 1 96 ? 38.669 -14.932 -82.652 1.00 51.75 96 PRO A O 1
ATOM 781 N N . GLY A 1 97 ? 40.857 -14.457 -82.853 1.00 55.34 97 GLY A N 1
ATOM 782 C CA . GLY A 1 97 ? 40.803 -13.950 -84.237 1.00 55.34 97 GLY A CA 1
ATOM 783 C C . GLY A 1 97 ? 40.730 -12.430 -84.477 1.00 55.34 97 GLY A C 1
ATOM 784 O O . GLY A 1 97 ? 40.632 -12.025 -85.634 1.00 55.34 97 GLY A O 1
ATOM 785 N N . HIS A 1 98 ? 40.812 -11.559 -83.462 1.00 54.62 98 HIS A N 1
ATOM 786 C CA . HIS A 1 98 ? 40.660 -10.095 -83.637 1.00 54.62 98 HIS A CA 1
ATOM 787 C C . HIS A 1 98 ? 41.728 -9.246 -82.916 1.00 54.62 98 HIS A C 1
ATOM 789 O O . HIS A 1 98 ? 41.418 -8.243 -82.273 1.00 54.62 98 HIS A O 1
ATOM 795 N N . GLY A 1 99 ? 43.006 -9.616 -83.058 1.00 53.16 99 GLY A N 1
ATOM 796 C CA . GLY A 1 99 ? 44.133 -8.951 -82.381 1.00 53.16 99 GLY A CA 1
ATOM 797 C C . GLY A 1 99 ? 44.331 -7.458 -82.705 1.00 53.16 99 GLY A C 1
ATOM 798 O O . GLY A 1 99 ? 44.909 -6.739 -81.888 1.00 53.16 99 GLY A O 1
ATOM 799 N N . ASP A 1 100 ? 43.822 -6.981 -83.848 1.00 54.47 100 ASP A N 1
ATOM 800 C CA . ASP A 1 100 ? 43.914 -5.567 -84.247 1.00 54.47 100 ASP A CA 1
ATOM 801 C C . ASP A 1 100 ? 42.586 -4.800 -84.118 1.00 54.47 100 ASP A C 1
ATOM 803 O O . ASP A 1 100 ? 42.603 -3.636 -83.724 1.00 54.47 100 ASP A O 1
ATOM 807 N N . ARG A 1 101 ? 41.425 -5.441 -84.346 1.00 55.66 101 ARG A N 1
ATOM 808 C CA . ARG A 1 101 ? 40.101 -4.798 -84.179 1.00 55.66 101 ARG A CA 1
ATOM 809 C C . ARG A 1 101 ? 39.764 -4.497 -82.720 1.00 55.66 101 ARG A C 1
ATOM 811 O O . ARG A 1 101 ? 39.205 -3.445 -82.436 1.00 55.66 101 ARG A O 1
ATOM 818 N N . ASN A 1 102 ? 40.157 -5.372 -81.798 1.00 58.03 102 ASN A N 1
ATOM 819 C CA . ASN A 1 102 ? 39.833 -5.210 -80.378 1.00 58.03 102 ASN A CA 1
ATOM 820 C C . ASN A 1 102 ? 40.897 -4.399 -79.626 1.00 58.03 102 ASN A C 1
ATOM 822 O O . ASN A 1 102 ? 40.716 -4.078 -78.458 1.00 58.03 102 ASN A O 1
ATOM 826 N N . ARG A 1 103 ? 42.017 -4.045 -80.272 1.00 65.94 103 ARG A N 1
ATOM 827 C CA . ARG A 1 103 ? 43.168 -3.419 -79.605 1.00 65.94 103 ARG A CA 1
ATOM 828 C C . ARG A 1 103 ? 42.838 -2.033 -79.03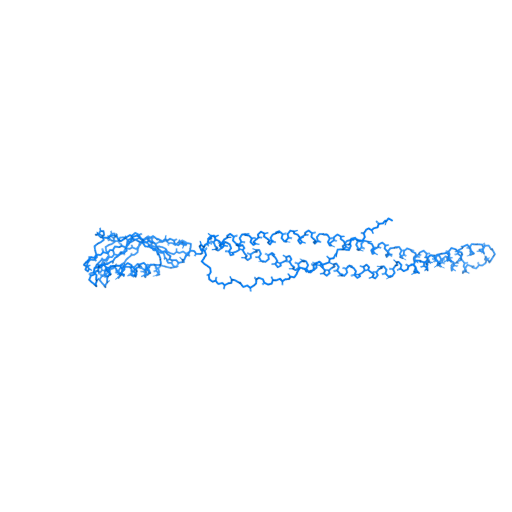6 1.00 65.94 103 ARG A C 1
ATOM 830 O O . ARG A 1 103 ? 43.350 -1.672 -77.980 1.00 65.94 103 ARG A O 1
ATOM 837 N N . GLY A 1 104 ? 41.970 -1.274 -79.709 1.00 68.94 104 GLY A N 1
ATOM 838 C CA . GLY A 1 104 ? 41.479 0.019 -79.216 1.00 68.94 104 GLY A CA 1
ATOM 839 C C . GLY A 1 104 ? 40.536 -0.120 -78.018 1.00 68.94 104 GLY A C 1
ATOM 840 O O . GLY A 1 104 ? 40.652 0.628 -77.052 1.00 68.94 104 GLY A O 1
ATOM 841 N N . GLU A 1 105 ? 39.651 -1.115 -78.047 1.00 70.81 105 GLU A N 1
ATOM 842 C CA . GLU A 1 105 ? 38.695 -1.386 -76.970 1.00 70.81 105 GLU A CA 1
ATOM 843 C C . GLU A 1 105 ? 39.378 -1.971 -75.727 1.00 70.81 105 GLU A C 1
ATOM 845 O O . GLU A 1 105 ? 39.094 -1.539 -74.613 1.00 70.81 105 GLU A O 1
ATOM 850 N N . ILE A 1 106 ? 40.360 -2.858 -75.922 1.00 69.56 106 ILE A N 1
ATOM 851 C CA . ILE A 1 106 ? 41.227 -3.375 -74.857 1.00 69.56 106 ILE A CA 1
ATOM 852 C C . ILE A 1 106 ? 41.978 -2.223 -74.182 1.00 69.56 106 ILE A C 1
ATOM 854 O O . ILE A 1 106 ? 41.924 -2.117 -72.964 1.00 69.56 106 ILE A O 1
ATOM 858 N N . ARG A 1 107 ? 42.598 -1.307 -74.942 1.00 73.69 107 ARG A N 1
ATOM 859 C CA . ARG A 1 107 ? 43.284 -0.134 -74.362 1.00 73.69 107 ARG A CA 1
ATOM 860 C C . ARG A 1 107 ? 42.337 0.795 -73.601 1.00 73.69 107 ARG A C 1
ATOM 862 O O . ARG A 1 107 ? 42.722 1.339 -72.570 1.00 73.69 107 ARG A O 1
ATOM 869 N N . ARG A 1 108 ? 41.111 0.983 -74.100 1.00 78.00 108 ARG A N 1
ATOM 870 C CA . ARG A 1 108 ? 40.079 1.791 -73.433 1.00 78.00 108 ARG A CA 1
ATOM 871 C C . ARG A 1 108 ? 39.698 1.180 -72.085 1.00 78.00 108 ARG A C 1
ATOM 873 O O . ARG A 1 108 ? 39.739 1.873 -71.076 1.00 78.00 108 ARG A O 1
ATOM 880 N N . LEU A 1 109 ? 39.399 -0.118 -72.069 1.00 69.44 109 LEU A N 1
ATOM 881 C CA . LEU A 1 109 ? 39.028 -0.848 -70.858 1.00 69.44 109 LEU A CA 1
ATOM 882 C C . LEU A 1 109 ? 40.199 -0.998 -69.879 1.00 69.44 109 LEU A C 1
ATOM 884 O O . LEU A 1 109 ? 39.991 -0.920 -68.676 1.00 69.44 109 LEU A O 1
ATOM 888 N N . GLU A 1 110 ? 41.434 -1.155 -70.360 1.00 74.44 110 GLU A N 1
ATOM 889 C CA . GLU A 1 110 ? 42.639 -1.116 -69.518 1.00 74.44 110 GLU A CA 1
ATOM 890 C C . GLU A 1 110 ? 42.801 0.253 -68.842 1.00 74.44 110 GLU A C 1
ATOM 892 O O . GLU A 1 110 ? 43.120 0.310 -67.656 1.00 74.44 110 GLU A O 1
ATOM 897 N N . GLY A 1 111 ? 42.513 1.346 -69.560 1.00 76.25 111 GLY A N 1
ATOM 898 C CA . GLY A 1 111 ? 42.482 2.699 -69.000 1.00 76.25 111 GLY A CA 1
ATOM 899 C C . GLY A 1 111 ? 41.389 2.888 -67.943 1.00 76.25 111 GLY A C 1
ATOM 900 O O . GLY A 1 111 ? 41.670 3.398 -66.860 1.00 76.25 111 GLY A O 1
ATOM 901 N N . GLU A 1 112 ? 40.165 2.428 -68.213 1.00 75.44 112 GLU A N 1
ATOM 902 C CA . GLU A 1 112 ? 39.046 2.470 -67.256 1.00 75.44 112 GLU A CA 1
ATOM 903 C C . GLU A 1 112 ? 39.329 1.629 -66.006 1.00 75.44 112 GLU A C 1
ATOM 905 O O . GLU A 1 112 ? 39.057 2.055 -64.884 1.00 75.44 112 GLU A O 1
ATOM 910 N N . LEU A 1 113 ? 39.940 0.458 -66.180 1.00 73.06 113 LEU A N 1
ATOM 911 C CA . LEU A 1 113 ? 40.294 -0.430 -65.081 1.00 73.06 113 LEU A CA 1
ATOM 912 C C . LEU A 1 113 ? 41.430 0.141 -64.233 1.00 73.06 113 LEU A C 1
ATOM 914 O O . LEU A 1 113 ? 41.407 0.041 -63.006 1.00 73.06 113 LEU A O 1
ATOM 918 N N . GLN A 1 114 ? 42.409 0.780 -64.870 1.00 77.19 114 GLN A N 1
ATOM 919 C CA . GLN A 1 114 ? 43.474 1.480 -64.168 1.00 77.19 114 GLN A CA 1
ATOM 920 C C . GLN A 1 114 ? 42.940 2.691 -63.397 1.00 77.19 114 GLN A C 1
ATOM 922 O O . GLN A 1 114 ? 43.339 2.886 -62.251 1.00 77.19 114 GLN A O 1
ATOM 927 N N . GLN A 1 115 ? 41.990 3.438 -63.965 1.00 74.00 115 GLN A N 1
ATOM 928 C CA . GLN A 1 115 ? 41.299 4.519 -63.264 1.00 74.00 115 GLN A CA 1
ATOM 929 C C . GLN A 1 115 ? 40.508 3.997 -62.056 1.00 74.00 115 GLN A C 1
ATOM 931 O O . GLN A 1 115 ? 40.721 4.478 -60.951 1.00 74.00 115 GLN A O 1
ATOM 936 N N . CYS A 1 116 ? 39.704 2.939 -62.215 1.00 69.38 116 CYS A N 1
ATOM 937 C CA . CYS A 1 116 ? 38.978 2.305 -61.105 1.00 69.38 116 CYS A CA 1
ATOM 938 C C . CYS A 1 116 ? 39.907 1.782 -59.998 1.00 69.38 116 CYS A C 1
ATOM 940 O O . CYS A 1 116 ? 39.585 1.888 -58.815 1.00 69.38 116 CYS A O 1
ATOM 942 N N . ARG A 1 117 ? 41.071 1.220 -60.355 1.00 76.56 117 ARG A N 1
ATOM 943 C CA . ARG A 1 117 ? 42.085 0.792 -59.378 1.00 76.56 117 ARG A CA 1
ATOM 944 C C . ARG A 1 117 ? 42.684 1.977 -58.629 1.00 76.56 117 ARG A C 1
ATOM 946 O O . ARG A 1 117 ? 42.828 1.888 -57.414 1.00 76.56 117 ARG A O 1
ATOM 953 N N . MET A 1 118 ? 42.987 3.075 -59.324 1.00 75.75 118 MET A N 1
ATOM 954 C CA . MET A 1 118 ? 43.445 4.310 -58.686 1.00 75.75 118 MET A CA 1
ATOM 955 C C . MET A 1 118 ? 42.374 4.883 -57.763 1.00 75.75 118 MET A C 1
ATOM 957 O O . MET A 1 118 ? 42.708 5.208 -56.635 1.00 75.75 118 MET A O 1
ATOM 961 N N . ASP A 1 119 ? 41.107 4.928 -58.177 1.00 70.44 119 ASP A N 1
ATOM 962 C CA . ASP A 1 119 ? 40.001 5.438 -57.358 1.00 70.44 119 ASP A CA 1
ATOM 963 C C . ASP A 1 119 ? 39.757 4.565 -56.112 1.00 70.44 119 ASP A C 1
ATOM 965 O O . ASP A 1 119 ? 39.527 5.086 -55.018 1.00 70.44 119 ASP A O 1
ATOM 969 N N . LEU A 1 120 ? 39.875 3.236 -56.238 1.00 68.25 120 LEU A N 1
ATOM 970 C CA . LEU A 1 120 ? 39.810 2.302 -55.109 1.00 68.25 120 LEU A CA 1
ATOM 971 C C . LEU A 1 120 ? 41.003 2.477 -54.156 1.00 68.25 120 LEU A C 1
ATOM 973 O O . LEU A 1 120 ? 40.831 2.462 -52.935 1.00 68.25 120 LEU A O 1
ATOM 977 N N . ASP A 1 121 ? 42.211 2.644 -54.694 1.00 70.31 121 ASP A N 1
ATOM 978 C CA . ASP A 1 121 ? 43.413 2.888 -53.899 1.00 70.31 121 ASP A CA 1
ATOM 979 C C . ASP A 1 121 ? 43.400 4.280 -53.257 1.00 70.31 121 ASP A C 1
ATOM 981 O O . ASP A 1 121 ? 43.861 4.416 -52.127 1.00 70.31 121 ASP A O 1
ATOM 985 N N . ASP A 1 122 ? 42.814 5.293 -53.895 1.00 69.81 122 ASP A N 1
ATOM 986 C CA . ASP A 1 122 ? 42.590 6.622 -53.320 1.00 69.81 122 ASP A CA 1
ATOM 987 C C . ASP A 1 122 ? 41.551 6.557 -52.192 1.00 69.81 122 ASP A C 1
ATOM 989 O O . ASP A 1 122 ? 41.774 7.111 -51.114 1.00 69.81 122 ASP A O 1
ATOM 993 N N . ALA A 1 123 ? 40.460 5.803 -52.377 1.00 63.88 123 ALA A N 1
ATOM 994 C CA . ALA A 1 123 ? 39.479 5.526 -51.326 1.00 63.88 123 ALA A CA 1
ATOM 995 C C . ALA A 1 123 ? 40.105 4.779 -50.129 1.00 63.88 123 ALA A C 1
ATOM 997 O O . ALA A 1 123 ? 39.781 5.069 -48.974 1.00 63.88 123 ALA A O 1
ATOM 998 N N . ARG A 1 124 ? 41.059 3.870 -50.383 1.00 63.88 124 ARG A N 1
ATOM 999 C CA . ARG A 1 124 ? 41.849 3.180 -49.345 1.00 63.88 124 ARG A CA 1
ATOM 1000 C C . ARG A 1 124 ? 42.870 4.096 -48.664 1.00 63.88 124 ARG A C 1
ATOM 1002 O O . ARG A 1 124 ? 42.958 4.094 -47.438 1.00 63.88 124 ARG A O 1
ATOM 1009 N N . ARG A 1 125 ? 43.631 4.891 -49.425 1.00 63.97 125 ARG A N 1
ATOM 1010 C CA . ARG A 1 125 ? 44.688 5.801 -48.930 1.00 63.97 125 ARG A CA 1
ATOM 1011 C C . ARG A 1 125 ? 44.134 6.980 -48.145 1.00 63.97 125 ARG A C 1
ATOM 1013 O O . ARG A 1 125 ? 44.766 7.415 -47.190 1.00 63.97 125 ARG A O 1
ATOM 1020 N N . ARG A 1 126 ? 42.930 7.450 -48.481 1.00 60.56 126 ARG A N 1
ATOM 1021 C CA . ARG A 1 126 ? 42.195 8.435 -47.672 1.00 60.56 126 ARG A CA 1
ATOM 1022 C C . ARG A 1 126 ? 41.729 7.872 -46.324 1.00 60.56 126 ARG A C 1
ATOM 1024 O O . ARG A 1 126 ? 41.147 8.615 -45.543 1.00 60.56 126 ARG A O 1
ATOM 1031 N N . GLY A 1 127 ? 41.952 6.582 -46.036 1.00 51.12 127 GLY A N 1
ATOM 1032 C CA . GLY A 1 127 ? 41.608 5.938 -44.763 1.00 51.12 127 GLY A CA 1
ATOM 1033 C C . GLY A 1 127 ? 40.103 5.854 -44.474 1.00 51.12 127 GLY A C 1
ATOM 1034 O O . GLY A 1 127 ? 39.712 5.295 -43.452 1.00 51.12 127 GLY A O 1
ATOM 1035 N N . GLY A 1 128 ? 39.256 6.370 -45.365 1.00 55.03 128 GLY A N 1
ATOM 1036 C CA . GLY A 1 128 ? 37.853 6.686 -45.093 1.00 55.03 128 GLY A CA 1
ATOM 1037 C C . GLY A 1 128 ? 36.905 5.494 -45.042 1.00 55.03 128 GLY A C 1
ATOM 1038 O O . GLY A 1 128 ? 35.751 5.673 -44.700 1.00 55.03 128 GLY A O 1
ATOM 1039 N N . ASN A 1 129 ? 37.358 4.278 -45.349 1.00 60.56 129 ASN A N 1
ATOM 1040 C CA . ASN A 1 129 ? 36.468 3.117 -45.344 1.00 60.56 129 ASN A CA 1
ATOM 1041 C C . ASN A 1 129 ? 36.797 2.165 -44.194 1.00 60.56 129 ASN A C 1
ATOM 1043 O O . ASN A 1 129 ? 35.994 2.041 -43.280 1.00 60.56 129 ASN A O 1
ATOM 1047 N N . ASP A 1 130 ? 38.004 1.599 -44.121 1.00 65.06 130 ASP A N 1
ATOM 1048 C CA . ASP A 1 130 ? 38.320 0.649 -43.042 1.00 65.06 130 ASP A CA 1
ATOM 1049 C C . ASP A 1 130 ? 38.615 1.329 -41.692 1.00 65.06 130 ASP A C 1
ATOM 1051 O O . ASP A 1 130 ? 38.401 0.736 -40.631 1.00 65.06 130 ASP A O 1
ATOM 1055 N N . HIS A 1 131 ? 39.175 2.547 -41.679 1.00 69.81 131 HIS A N 1
ATOM 1056 C CA . HIS A 1 131 ? 39.426 3.262 -40.421 1.00 69.81 131 HIS A CA 1
ATOM 1057 C C . HIS A 1 131 ? 38.150 3.922 -39.896 1.00 69.81 131 HIS A C 1
ATOM 1059 O O . HIS A 1 131 ? 37.884 3.834 -38.696 1.00 69.81 131 HIS A O 1
ATOM 1065 N N . GLU A 1 132 ? 37.349 4.513 -40.785 1.00 69.88 132 GLU A N 1
ATOM 1066 C CA . GLU A 1 132 ? 36.049 5.096 -40.449 1.00 69.88 132 GLU A CA 1
ATOM 1067 C C . GLU A 1 132 ? 35.033 4.025 -40.044 1.00 69.88 132 GLU A C 1
ATOM 1069 O O . GLU A 1 132 ? 34.400 4.182 -39.006 1.00 69.88 132 GLU A O 1
ATOM 1074 N N . GLU A 1 133 ? 34.966 2.880 -40.737 1.00 70.56 133 GLU A N 1
ATOM 1075 C CA . GLU A 1 133 ? 34.156 1.733 -40.302 1.00 70.56 133 GLU A CA 1
ATOM 1076 C C . GLU A 1 133 ? 34.583 1.254 -38.909 1.00 70.56 133 GLU A C 1
ATOM 1078 O O . GLU A 1 133 ? 33.739 1.019 -38.046 1.00 70.56 133 GLU A O 1
ATOM 1083 N N . ARG A 1 134 ? 35.892 1.146 -38.637 1.00 78.06 134 ARG A N 1
ATOM 1084 C CA . ARG A 1 134 ? 36.381 0.788 -37.294 1.00 78.06 134 ARG A CA 1
ATOM 1085 C C . ARG A 1 134 ? 36.039 1.844 -36.243 1.00 78.06 134 ARG A C 1
ATOM 1087 O O . ARG A 1 134 ? 35.742 1.471 -35.110 1.00 78.06 134 ARG A O 1
ATOM 1094 N N . ARG A 1 135 ? 36.071 3.134 -36.593 1.00 81.44 135 ARG A N 1
ATOM 1095 C CA . ARG A 1 135 ? 35.669 4.229 -35.699 1.00 81.44 135 ARG A CA 1
ATOM 1096 C C . ARG A 1 135 ? 34.177 4.140 -35.378 1.00 81.44 135 ARG A C 1
ATOM 1098 O O . ARG A 1 135 ? 33.833 4.083 -34.204 1.00 81.44 135 ARG A O 1
ATOM 1105 N N . LEU A 1 136 ? 33.330 4.043 -36.403 1.00 74.25 136 LEU A N 1
ATOM 1106 C CA . LEU A 1 136 ? 31.873 3.943 -36.276 1.00 74.25 136 LEU A CA 1
ATOM 1107 C C . LEU A 1 136 ? 31.452 2.677 -35.518 1.00 74.25 136 LEU A C 1
ATOM 1109 O O . LEU A 1 136 ? 30.564 2.734 -34.677 1.00 74.25 136 LEU A O 1
ATOM 1113 N N . ARG A 1 137 ? 32.128 1.539 -35.729 1.00 77.56 137 ARG A N 1
ATOM 1114 C CA . ARG A 1 137 ? 31.886 0.316 -34.941 1.00 77.56 137 ARG A CA 1
ATOM 1115 C C . ARG A 1 137 ? 32.160 0.522 -33.451 1.00 77.56 137 ARG A C 1
ATOM 1117 O O . ARG A 1 137 ? 31.301 0.192 -32.643 1.00 77.56 137 ARG A O 1
ATOM 1124 N N . ARG A 1 138 ? 33.310 1.105 -33.090 1.00 83.00 138 ARG A N 1
ATOM 1125 C CA . ARG A 1 138 ? 33.642 1.404 -31.683 1.00 83.00 138 ARG A CA 1
ATOM 1126 C C . ARG A 1 138 ? 32.660 2.394 -31.062 1.00 83.00 138 ARG A C 1
ATOM 1128 O O . ARG A 1 138 ? 32.310 2.267 -29.895 1.00 83.00 138 ARG A O 1
ATOM 1135 N N . GLU A 1 139 ? 32.228 3.383 -31.835 1.00 78.94 139 GLU A N 1
ATOM 1136 C CA . GLU A 1 139 ? 31.239 4.366 -31.402 1.00 78.94 139 GLU A CA 1
ATOM 1137 C C . GLU A 1 139 ? 29.865 3.722 -31.176 1.00 78.94 139 GLU A C 1
ATOM 1139 O O . GLU A 1 139 ? 29.263 3.935 -30.131 1.00 78.94 139 GLU A O 1
ATOM 1144 N N . ASN A 1 140 ? 29.413 2.843 -32.075 1.00 74.31 140 ASN A N 1
ATOM 1145 C CA . ASN A 1 140 ? 28.177 2.076 -31.904 1.00 74.31 140 ASN A CA 1
ATOM 1146 C C . ASN A 1 140 ? 28.241 1.124 -30.696 1.00 74.31 140 ASN A C 1
ATOM 1148 O O . ASN A 1 140 ? 27.281 1.035 -29.937 1.00 74.31 140 ASN A O 1
ATOM 1152 N N . GLU A 1 141 ? 29.370 0.442 -30.473 1.00 82.25 141 GLU A N 1
ATOM 1153 C CA . GLU A 1 141 ? 29.588 -0.395 -29.281 1.00 82.25 141 GLU A CA 1
ATOM 1154 C C . GLU A 1 141 ? 29.523 0.431 -27.989 1.00 82.25 141 GLU A C 1
ATOM 1156 O O . GLU A 1 141 ? 28.877 0.021 -27.023 1.00 82.25 141 GLU A O 1
ATOM 1161 N N . ARG A 1 142 ? 30.128 1.625 -27.985 1.00 86.38 142 ARG A N 1
ATOM 1162 C CA . ARG A 1 142 ? 30.054 2.561 -26.859 1.00 86.38 142 ARG A CA 1
ATOM 1163 C C . ARG A 1 142 ? 28.621 3.031 -26.604 1.00 86.38 142 ARG A C 1
ATOM 1165 O O . ARG A 1 142 ? 28.152 2.912 -25.479 1.00 86.38 142 ARG A O 1
ATOM 1172 N N . LEU A 1 143 ? 27.911 3.494 -27.635 1.00 74.69 143 LEU A N 1
ATOM 1173 C CA . LEU A 1 143 ? 26.514 3.937 -27.519 1.00 74.69 143 LEU A CA 1
ATOM 1174 C C . LEU A 1 143 ? 25.591 2.795 -27.066 1.00 74.69 143 LEU A C 1
ATOM 1176 O O . LEU A 1 143 ? 24.682 3.007 -26.268 1.00 74.69 143 LEU A O 1
ATOM 1180 N N . ALA A 1 144 ? 25.834 1.565 -27.530 1.00 72.38 144 ALA A N 1
ATOM 1181 C CA . ALA A 1 144 ? 25.098 0.389 -27.075 1.00 72.38 144 ALA A CA 1
ATOM 1182 C C . ALA A 1 144 ? 25.341 0.103 -25.584 1.00 72.38 144 ALA A C 1
ATOM 1184 O O . ALA A 1 144 ? 24.384 -0.165 -24.858 1.00 72.38 144 ALA A O 1
ATOM 1185 N N . SER A 1 145 ? 26.590 0.202 -25.119 1.00 83.94 145 SER A N 1
ATOM 1186 C CA . SER A 1 145 ? 26.933 0.071 -23.698 1.00 83.94 145 SER A CA 1
ATOM 1187 C C . SER A 1 145 ? 26.263 1.155 -22.848 1.00 83.94 145 SER A C 1
ATOM 1189 O O . SER A 1 145 ? 25.678 0.847 -21.809 1.00 83.94 145 SER A O 1
ATOM 1191 N N . ASP A 1 146 ? 26.303 2.411 -23.298 1.00 75.75 146 ASP A N 1
ATOM 1192 C CA . ASP A 1 146 ? 25.683 3.542 -22.598 1.00 75.75 146 ASP A CA 1
ATOM 1193 C C . ASP A 1 146 ? 24.155 3.373 -22.513 1.00 75.75 146 ASP A C 1
ATOM 1195 O O . ASP A 1 146 ? 23.564 3.602 -21.456 1.00 75.75 146 ASP A O 1
ATOM 1199 N N . ASN A 1 147 ? 23.510 2.874 -23.574 1.00 71.38 147 ASN A N 1
ATOM 1200 C CA . ASN A 1 147 ? 22.078 2.563 -23.563 1.00 71.38 147 ASN A CA 1
ATOM 1201 C C . ASN A 1 147 ? 21.710 1.480 -22.547 1.00 71.38 147 ASN A C 1
ATOM 1203 O O . ASN A 1 147 ? 20.725 1.633 -21.824 1.00 71.38 147 ASN A O 1
ATOM 1207 N N . VAL A 1 148 ? 22.496 0.405 -22.450 1.00 82.69 148 VAL A N 1
ATOM 1208 C CA . VAL A 1 148 ? 22.263 -0.646 -21.445 1.00 82.69 148 VAL A CA 1
ATOM 1209 C C . VAL A 1 148 ? 22.395 -0.078 -20.028 1.00 82.69 148 VAL A C 1
ATOM 1211 O O . VAL A 1 148 ? 21.553 -0.357 -19.174 1.00 82.69 148 VAL A O 1
ATOM 1214 N N . ALA A 1 149 ? 23.400 0.767 -19.777 1.00 78.56 149 ALA A N 1
ATOM 1215 C CA . ALA A 1 149 ? 23.580 1.416 -18.479 1.00 78.56 149 ALA A CA 1
ATOM 1216 C C . ALA A 1 149 ? 22.401 2.341 -18.123 1.00 78.56 149 ALA A C 1
ATOM 1218 O O . ALA A 1 149 ? 21.862 2.258 -17.017 1.00 78.56 149 ALA A O 1
ATOM 1219 N N . LEU A 1 150 ? 21.943 3.166 -19.072 1.00 74.12 150 LEU A N 1
ATOM 1220 C CA . LEU A 1 150 ? 20.780 4.044 -18.894 1.00 74.12 150 LEU A CA 1
ATOM 1221 C C . LEU A 1 150 ? 19.486 3.255 -18.662 1.00 74.12 150 LEU A C 1
ATOM 1223 O O . LEU A 1 150 ? 18.643 3.669 -17.866 1.00 74.12 150 LEU A O 1
ATOM 1227 N N . GLN A 1 151 ? 19.299 2.121 -19.339 1.00 74.94 151 GLN A N 1
ATOM 1228 C CA . GLN A 1 151 ? 18.159 1.233 -19.095 1.00 74.94 151 GLN A CA 1
ATOM 1229 C C . GLN A 1 151 ? 18.201 0.642 -17.679 1.00 74.94 151 GLN A C 1
ATOM 1231 O O . GLN A 1 151 ? 17.176 0.636 -16.997 1.00 74.94 151 GLN A O 1
ATOM 1236 N N . GLY A 1 152 ? 19.382 0.228 -17.209 1.00 81.38 152 GLY A N 1
ATOM 1237 C CA . GLY A 1 152 ? 19.584 -0.232 -15.834 1.00 81.38 152 GLY A CA 1
ATOM 1238 C C . GLY A 1 152 ? 19.239 0.837 -14.792 1.00 81.38 152 GLY A C 1
ATOM 1239 O O . GLY A 1 152 ? 18.498 0.561 -13.849 1.00 81.38 152 GLY A O 1
ATOM 1240 N N . GLU A 1 153 ? 19.701 2.075 -14.988 1.00 80.31 153 GLU A N 1
ATOM 1241 C CA . GLU A 1 153 ? 19.386 3.198 -14.092 1.00 80.31 153 GLU A CA 1
ATOM 1242 C C . GLU A 1 153 ? 17.883 3.532 -14.095 1.00 80.31 153 GLU A C 1
ATOM 1244 O O . GLU A 1 153 ? 17.287 3.742 -13.037 1.00 80.31 153 GLU A O 1
ATOM 1249 N N . ASN A 1 154 ? 17.237 3.513 -15.268 1.00 72.94 154 ASN A N 1
ATOM 1250 C CA . ASN A 1 154 ? 15.788 3.705 -15.379 1.00 72.94 154 ASN A CA 1
ATOM 1251 C C . ASN A 1 154 ? 15.005 2.637 -14.605 1.00 72.94 154 ASN A C 1
ATOM 1253 O O . ASN A 1 154 ? 14.015 2.967 -13.950 1.00 72.94 154 ASN A O 1
ATOM 1257 N N . GLN A 1 155 ? 15.432 1.373 -14.666 1.00 85.62 155 GLN A N 1
ATOM 1258 C CA . GLN A 1 155 ? 14.773 0.295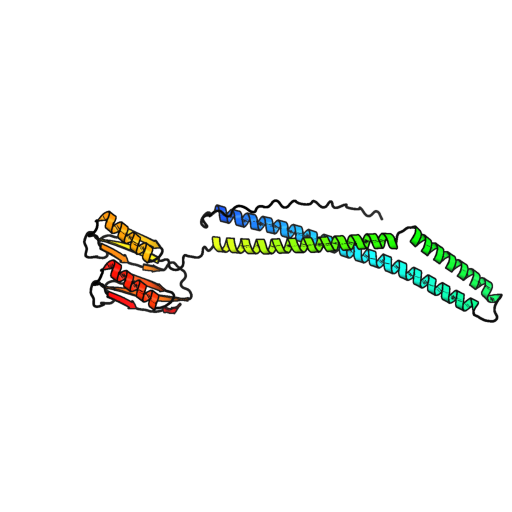 -13.933 1.00 85.62 155 GLN A CA 1
ATOM 1259 C C . GLN A 1 155 ? 14.912 0.486 -12.418 1.00 85.62 155 GLN A C 1
ATOM 1261 O O . GLN A 1 155 ? 13.911 0.457 -11.708 1.00 85.62 155 GLN A O 1
ATOM 1266 N N . GLN A 1 156 ? 16.119 0.793 -11.933 1.00 85.12 156 GLN A N 1
ATOM 1267 C CA . GLN A 1 156 ? 16.357 1.054 -10.508 1.00 85.12 156 GLN A CA 1
ATOM 1268 C C . GLN A 1 156 ? 15.508 2.217 -9.976 1.00 85.12 156 GLN A C 1
ATOM 1270 O O . GLN A 1 156 ? 14.963 2.142 -8.874 1.00 85.12 156 GLN A O 1
ATOM 1275 N N . LEU A 1 157 ? 15.359 3.291 -10.758 1.00 78.12 157 LEU A N 1
ATOM 1276 C CA . LEU A 1 157 ? 14.516 4.429 -10.386 1.00 78.12 157 LEU A CA 1
ATOM 1277 C C . LEU A 1 157 ? 13.032 4.065 -10.333 1.00 78.12 157 LEU A C 1
ATOM 1279 O O . LEU A 1 157 ? 12.341 4.492 -9.409 1.00 78.12 157 LEU A O 1
ATOM 1283 N N . ARG A 1 158 ? 12.538 3.262 -11.283 1.00 79.69 158 ARG A N 1
ATOM 1284 C CA . ARG A 1 158 ? 11.154 2.761 -11.267 1.00 79.69 158 ARG A CA 1
ATOM 1285 C C . ARG A 1 158 ? 10.880 1.916 -10.028 1.00 79.69 158 ARG A C 1
ATOM 1287 O O . ARG A 1 158 ? 9.888 2.163 -9.346 1.00 79.69 158 ARG A O 1
ATOM 1294 N N . ASP A 1 159 ? 11.783 0.995 -9.704 1.00 84.00 159 ASP A N 1
ATOM 1295 C CA . ASP A 1 159 ? 11.661 0.139 -8.522 1.00 84.00 159 ASP A CA 1
ATOM 1296 C C . ASP A 1 159 ? 11.665 0.977 -7.234 1.00 84.00 159 ASP A C 1
ATOM 1298 O O . ASP A 1 159 ? 10.882 0.729 -6.314 1.00 84.00 159 ASP A O 1
ATOM 1302 N N . ARG A 1 160 ? 12.492 2.032 -7.180 1.00 82.62 160 ARG A N 1
ATOM 1303 C CA . ARG A 1 160 ? 12.542 2.940 -6.029 1.00 82.62 160 ARG A CA 1
ATOM 1304 C C . ARG A 1 160 ? 11.282 3.790 -5.885 1.00 82.62 160 ARG A C 1
ATOM 1306 O O . ARG A 1 160 ? 10.804 3.957 -4.766 1.00 82.62 160 ARG A O 1
ATOM 1313 N N . ILE A 1 161 ? 10.739 4.308 -6.990 1.00 80.81 161 ILE A N 1
ATOM 1314 C CA . ILE A 1 161 ? 9.459 5.034 -6.990 1.00 80.81 161 ILE A CA 1
ATOM 1315 C C . ILE A 1 161 ? 8.350 4.118 -6.471 1.00 80.81 161 ILE A C 1
ATOM 1317 O O . ILE A 1 161 ? 7.590 4.534 -5.603 1.00 80.81 161 ILE A O 1
ATOM 1321 N N . PHE A 1 162 ? 8.298 2.872 -6.942 1.00 85.06 162 PHE A N 1
ATOM 1322 C CA . PHE A 1 162 ? 7.303 1.899 -6.500 1.00 85.06 162 PHE A CA 1
ATOM 1323 C C . PHE A 1 162 ? 7.399 1.604 -4.994 1.00 85.06 162 PHE A C 1
ATOM 1325 O O . PHE A 1 162 ? 6.387 1.612 -4.295 1.00 85.06 162 PHE A O 1
ATOM 1332 N N . GLN A 1 163 ? 8.611 1.405 -4.465 1.00 81.69 163 GLN A N 1
ATOM 1333 C CA . GLN A 1 163 ? 8.824 1.225 -3.023 1.00 81.69 163 GLN A CA 1
ATOM 1334 C C . GLN A 1 163 ? 8.355 2.437 -2.211 1.00 81.69 163 GLN A C 1
ATOM 1336 O O . GLN A 1 163 ? 7.618 2.272 -1.245 1.00 81.69 163 GLN A O 1
ATOM 1341 N N . LEU A 1 164 ? 8.737 3.650 -2.619 1.00 78.38 164 LEU A N 1
ATOM 1342 C CA . LEU A 1 164 ? 8.345 4.876 -1.918 1.00 78.38 164 LEU A CA 1
ATOM 1343 C C . LEU A 1 164 ? 6.838 5.133 -1.991 1.00 78.38 164 LEU A C 1
ATOM 1345 O O . LEU A 1 164 ? 6.262 5.637 -1.034 1.00 78.38 164 LEU A O 1
ATOM 1349 N N . GLN A 1 165 ? 6.187 4.778 -3.101 1.00 78.69 165 GLN A N 1
ATOM 1350 C CA . GLN A 1 165 ? 4.728 4.840 -3.213 1.00 78.69 165 GLN A CA 1
ATOM 1351 C C . GLN A 1 165 ? 4.058 3.904 -2.208 1.00 78.69 165 GLN A C 1
ATOM 1353 O O . GLN A 1 16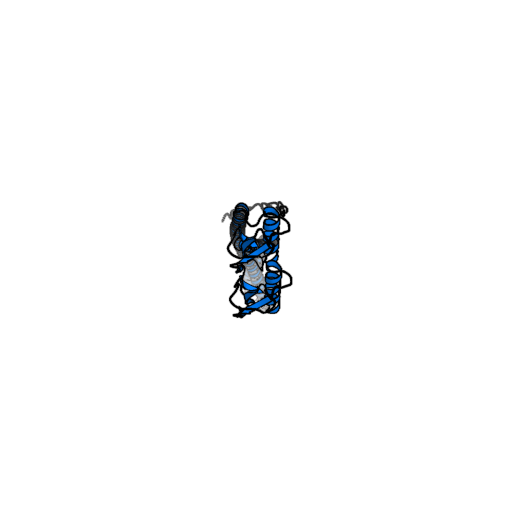5 ? 3.139 4.333 -1.522 1.00 78.69 165 GLN A O 1
ATOM 1358 N N . ARG A 1 166 ? 4.568 2.678 -2.054 1.00 78.81 166 ARG A N 1
ATOM 1359 C CA . ARG A 1 166 ? 4.074 1.741 -1.040 1.00 78.81 166 ARG A CA 1
ATOM 1360 C C . ARG A 1 166 ? 4.262 2.278 0.379 1.00 78.81 166 ARG A C 1
ATOM 1362 O O . ARG A 1 166 ? 3.319 2.270 1.154 1.00 78.81 166 ARG A O 1
ATOM 1369 N N . GLU A 1 167 ? 5.445 2.803 0.696 1.00 78.44 167 GLU A N 1
ATOM 1370 C CA . GLU A 1 167 ? 5.701 3.445 1.994 1.00 78.44 167 GLU A CA 1
ATOM 1371 C C . GLU A 1 167 ? 4.769 4.647 2.228 1.00 78.44 167 GLU A C 1
ATOM 1373 O O . GLU A 1 167 ? 4.294 4.866 3.340 1.00 78.44 167 GLU A O 1
ATOM 1378 N N . LEU A 1 168 ? 4.481 5.435 1.188 1.00 76.38 168 LEU A N 1
ATOM 1379 C CA . LEU A 1 168 ? 3.550 6.558 1.270 1.00 76.38 168 LEU A CA 1
ATOM 1380 C C . LEU A 1 168 ? 2.109 6.091 1.505 1.00 76.38 168 LEU A C 1
ATOM 1382 O O . LEU A 1 168 ? 1.387 6.741 2.259 1.00 76.38 168 LEU A O 1
ATOM 1386 N N . ASP A 1 169 ? 1.696 4.992 0.879 1.00 72.38 169 ASP A N 1
ATOM 1387 C CA . ASP A 1 169 ? 0.382 4.387 1.090 1.00 72.38 169 ASP A CA 1
ATOM 1388 C C . ASP A 1 169 ? 0.254 3.838 2.514 1.00 72.38 169 ASP A C 1
ATOM 1390 O O . ASP A 1 169 ? -0.753 4.111 3.165 1.00 72.38 169 ASP A O 1
ATOM 1394 N N . ASP A 1 170 ? 1.299 3.193 3.039 1.00 69.38 170 ASP A N 1
ATOM 1395 C CA . ASP A 1 170 ? 1.372 2.749 4.436 1.00 69.38 170 ASP A CA 1
ATOM 1396 C C . ASP A 1 170 ? 1.345 3.939 5.417 1.00 69.38 170 ASP A C 1
ATOM 1398 O O . ASP A 1 170 ? 0.793 3.838 6.505 1.00 69.38 170 ASP A O 1
ATOM 1402 N N . LEU A 1 171 ? 1.906 5.100 5.057 1.00 71.44 171 LEU A N 1
ATOM 1403 C CA . LEU A 1 171 ? 1.822 6.320 5.877 1.00 71.44 171 LEU A CA 1
ATOM 1404 C C . LEU A 1 171 ? 0.458 7.017 5.781 1.00 71.44 171 LEU A C 1
ATOM 1406 O O . LEU A 1 171 ? 0.006 7.632 6.747 1.00 71.44 171 LEU A O 1
ATOM 1410 N N . ARG A 1 172 ? -0.188 6.986 4.609 1.00 72.88 172 ARG A N 1
ATOM 1411 C CA . ARG A 1 172 ? -1.520 7.578 4.387 1.00 72.88 172 ARG A CA 1
ATOM 1412 C C . ARG A 1 172 ? -2.617 6.743 5.030 1.00 72.88 172 ARG A C 1
ATOM 1414 O O . ARG A 1 172 ? -3.560 7.311 5.571 1.00 72.88 172 ARG A O 1
ATOM 1421 N N . ASN A 1 173 ? -2.464 5.429 4.967 1.00 64.75 173 ASN A N 1
ATOM 1422 C CA . ASN A 1 173 ? -3.358 4.437 5.530 1.00 64.75 173 ASN A CA 1
ATOM 1423 C C . ASN A 1 173 ? -2.526 3.549 6.459 1.00 64.75 173 ASN A C 1
ATOM 1425 O O . ASN A 1 173 ? -2.236 2.406 6.095 1.00 64.75 173 ASN A O 1
ATOM 1429 N N . PRO A 1 174 ? -2.098 4.068 7.629 1.00 55.81 174 PRO A N 1
ATOM 1430 C CA . PRO A 1 174 ? -1.403 3.238 8.598 1.00 55.81 174 PRO A CA 1
ATOM 1431 C C . PRO A 1 174 ? -2.254 1.994 8.831 1.00 55.81 17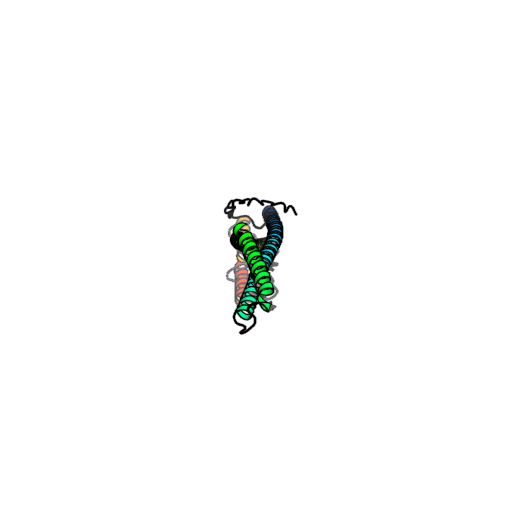4 PRO A C 1
ATOM 1433 O O . PRO A 1 174 ? -3.468 2.147 9.013 1.00 55.81 174 PRO A O 1
ATOM 1436 N N . PRO A 1 175 ? -1.674 0.779 8.782 1.00 49.72 175 PRO A N 1
ATOM 1437 C CA . PRO A 1 175 ? -2.425 -0.421 9.101 1.00 49.72 175 PRO A CA 1
ATOM 1438 C C . PRO A 1 175 ? -3.068 -0.186 10.464 1.00 49.72 175 PRO A C 1
ATOM 1440 O O . PRO A 1 175 ? -2.362 -0.004 11.461 1.00 49.72 175 PRO A O 1
ATOM 1443 N N . MET A 1 176 ? -4.403 -0.084 10.482 1.00 50.00 176 MET A N 1
ATOM 1444 C CA . MET A 1 176 ? -5.126 0.087 11.733 1.00 50.00 176 MET A CA 1
ATOM 1445 C C . MET A 1 176 ? -4.751 -1.102 12.609 1.00 50.00 176 MET A C 1
ATOM 1447 O O . MET A 1 176 ? -4.738 -2.228 12.097 1.00 50.00 176 MET A O 1
ATOM 1451 N N . PRO A 1 177 ? -4.373 -0.888 13.877 1.00 53.31 177 PRO A N 1
ATOM 1452 C CA . PRO A 1 177 ? -3.914 -1.987 14.703 1.00 53.31 177 PRO A CA 1
ATOM 1453 C C . PRO A 1 177 ? -5.034 -3.023 14.759 1.00 53.31 177 PRO A C 1
ATOM 1455 O O . PRO A 1 177 ? -6.177 -2.721 15.108 1.00 53.31 177 PRO A O 1
ATOM 1458 N N . TYR A 1 178 ? -4.727 -4.227 14.276 1.00 60.69 178 TYR A N 1
ATOM 1459 C CA . TYR A 1 178 ? -5.695 -5.306 14.200 1.00 60.69 178 TYR A CA 1
ATOM 1460 C C . TYR A 1 178 ? -6.255 -5.525 15.612 1.00 60.69 178 TYR A C 1
ATOM 1462 O O . TYR A 1 178 ? -5.506 -5.840 16.534 1.00 60.69 178 TYR A O 1
ATOM 1470 N N . ASN A 1 179 ? -7.570 -5.357 15.760 1.00 77.94 179 ASN A N 1
ATOM 1471 C CA . ASN A 1 179 ? -8.341 -5.548 16.992 1.00 77.94 179 ASN A CA 1
ATOM 1472 C C . ASN A 1 179 ? -8.380 -4.378 17.998 1.00 77.94 179 ASN A C 1
ATOM 1474 O O . ASN A 1 179 ? -8.373 -4.603 19.211 1.00 77.94 179 ASN A O 1
ATOM 1478 N N . GLU A 1 180 ? -8.472 -3.135 17.522 1.00 90.69 180 GLU A N 1
ATOM 1479 C CA . GLU A 1 180 ? -8.803 -2.003 18.395 1.00 90.69 180 GLU A CA 1
ATOM 1480 C C . GLU A 1 180 ? -10.304 -1.840 18.645 1.00 90.69 180 GLU A C 1
ATOM 1482 O O . GLU A 1 180 ? -11.157 -1.955 17.758 1.00 90.69 180 GLU A O 1
ATOM 1487 N N . TYR A 1 181 ? -10.597 -1.491 19.889 1.00 94.31 181 TYR A N 1
ATOM 1488 C CA . TYR A 1 181 ? -11.901 -1.151 20.409 1.00 94.31 181 TYR A CA 1
ATOM 1489 C C . TYR A 1 181 ? -11.880 0.263 20.976 1.00 94.31 181 TYR A C 1
ATOM 1491 O O . TYR A 1 181 ? -10.843 0.808 21.348 1.00 94.31 181 TYR A O 1
ATOM 1499 N N . GLN A 1 182 ? -13.068 0.830 21.067 1.00 95.38 182 GLN A N 1
ATOM 1500 C CA . GLN A 1 182 ? -13.388 2.014 21.827 1.00 95.38 182 GLN A CA 1
ATOM 1501 C C . GLN A 1 182 ? -14.463 1.620 22.845 1.00 95.38 182 GLN A C 1
ATOM 1503 O O . GLN A 1 182 ? -15.448 0.991 22.464 1.00 95.38 182 GLN A O 1
ATOM 1508 N N . ALA A 1 183 ? -14.288 1.949 24.123 1.00 97.12 183 ALA A N 1
ATOM 1509 C CA . ALA A 1 183 ? -15.256 1.608 25.169 1.00 97.12 183 ALA A CA 1
ATOM 1510 C C . ALA A 1 183 ? -15.316 2.683 26.258 1.00 97.12 183 ALA A C 1
ATOM 1512 O O . ALA A 1 183 ? -14.327 3.369 26.515 1.00 97.12 183 ALA A O 1
ATOM 1513 N N . GLU A 1 184 ? -16.470 2.831 26.902 1.00 97.00 184 GLU A N 1
ATOM 1514 C CA . GLU A 1 184 ? -16.619 3.662 28.097 1.00 97.00 184 GLU A CA 1
ATOM 1515 C C . GLU A 1 184 ? -16.168 2.878 29.331 1.00 97.00 184 GLU A C 1
ATOM 1517 O O . GLU A 1 184 ? -16.638 1.765 29.564 1.00 97.00 184 GLU A O 1
ATOM 1522 N N . CYS A 1 185 ? -15.252 3.453 30.112 1.00 97.25 185 CYS A N 1
ATOM 1523 C CA . CYS A 1 185 ? -14.829 2.896 31.393 1.00 97.25 185 CYS A CA 1
ATOM 1524 C C . CYS A 1 185 ? -15.728 3.424 32.510 1.00 97.25 185 CYS A C 1
ATOM 1526 O O . CYS A 1 185 ? -15.832 4.636 32.730 1.00 97.25 185 CYS A O 1
ATOM 1528 N N . HIS A 1 186 ? -16.349 2.494 33.222 1.00 97.06 186 HIS A N 1
ATOM 1529 C CA . HIS A 1 186 ? -17.129 2.743 34.421 1.00 97.06 186 HIS A CA 1
ATOM 1530 C C . HIS A 1 186 ? -16.352 2.231 35.627 1.00 97.06 186 HIS A C 1
ATOM 1532 O O . HIS A 1 186 ? -15.759 1.153 35.568 1.00 97.06 186 HIS A O 1
ATOM 1538 N N . ILE A 1 187 ? -16.358 3.004 36.706 1.00 95.69 187 ILE A N 1
ATOM 1539 C CA . ILE A 1 187 ? -15.711 2.641 37.968 1.00 95.69 187 ILE A CA 1
ATOM 1540 C C . ILE A 1 187 ? -16.688 2.884 39.116 1.00 95.69 187 ILE A C 1
ATOM 1542 O O . ILE A 1 187 ? -17.551 3.754 39.002 1.00 95.69 187 ILE A O 1
ATOM 1546 N N . ASP A 1 188 ? -16.538 2.125 40.191 1.00 93.94 188 ASP A N 1
ATOM 1547 C CA . ASP A 1 188 ? -17.348 2.223 41.405 1.00 93.94 188 ASP A CA 1
ATOM 1548 C C . ASP A 1 188 ? -16.441 2.168 42.644 1.00 93.94 188 ASP A C 1
ATOM 1550 O O . ASP A 1 188 ? -15.335 1.609 42.591 1.00 93.94 188 ASP A O 1
ATOM 1554 N N . ASP A 1 189 ? -16.882 2.767 43.750 1.00 93.25 189 ASP A N 1
ATOM 1555 C CA . ASP A 1 189 ? -16.109 2.849 44.999 1.00 93.25 189 ASP A CA 1
ATOM 1556 C C . ASP A 1 189 ? -16.321 1.655 45.943 1.00 93.25 189 ASP A C 1
ATOM 1558 O O . ASP A 1 189 ? -15.665 1.558 46.987 1.00 93.25 189 ASP A O 1
ATOM 1562 N N . ASP A 1 190 ? -17.163 0.706 45.536 1.00 91.31 190 ASP A N 1
ATOM 1563 C CA . ASP A 1 190 ? -17.415 -0.548 46.229 1.00 91.31 190 ASP A CA 1
ATOM 1564 C C . ASP A 1 190 ? -17.222 -1.789 45.318 1.00 91.31 190 ASP A C 1
ATOM 1566 O O . ASP A 1 190 ? -17.056 -1.661 44.098 1.00 91.31 190 ASP A O 1
ATOM 1570 N N . PRO A 1 191 ? -17.191 -3.015 45.886 1.00 88.06 191 PRO A N 1
ATOM 1571 C CA . PRO A 1 191 ? -16.938 -4.238 45.118 1.00 88.06 191 PRO A CA 1
ATOM 1572 C C . PRO A 1 191 ? -18.056 -4.644 44.144 1.00 88.06 191 PRO A C 1
ATOM 1574 O O . PRO A 1 191 ? -17.845 -5.548 43.333 1.00 88.06 191 PRO A O 1
ATOM 1577 N N . GLY A 1 192 ? -19.248 -4.057 44.260 1.00 89.62 192 GLY A N 1
ATOM 1578 C CA . GLY A 1 192 ? -20.427 -4.391 43.473 1.00 89.62 192 GLY A CA 1
ATOM 1579 C C . GLY A 1 192 ? -20.605 -3.422 42.314 1.00 89.62 192 GLY A C 1
ATOM 1580 O O . GLY A 1 192 ? -21.251 -2.391 42.456 1.00 89.62 192 GLY A O 1
ATOM 1581 N N . MET A 1 193 ? -20.087 -3.787 41.140 1.00 92.62 193 MET A N 1
ATOM 1582 C CA . MET A 1 193 ? -20.145 -2.906 39.975 1.00 92.62 193 MET A CA 1
ATOM 1583 C C . MET A 1 193 ? -21.584 -2.515 39.618 1.00 92.62 193 MET A C 1
ATOM 1585 O O . MET A 1 193 ? -22.364 -3.348 39.154 1.00 92.62 193 MET A O 1
ATOM 1589 N N . THR A 1 194 ? -21.897 -1.222 39.720 1.00 91.75 194 THR A N 1
ATOM 1590 C CA . THR A 1 194 ? -23.161 -0.662 39.240 1.00 91.75 194 THR A CA 1
ATOM 1591 C C . THR A 1 194 ? -22.901 0.296 38.085 1.00 91.75 194 THR A C 1
ATOM 1593 O O . THR A 1 194 ? -22.380 1.404 38.235 1.00 91.75 194 THR A O 1
ATOM 1596 N N . PHE A 1 195 ? -23.280 -0.113 36.877 1.00 90.69 195 PHE A N 1
ATOM 1597 C CA . PHE A 1 195 ? -23.086 0.734 35.705 1.00 90.69 195 PHE A CA 1
ATOM 1598 C C . PHE A 1 195 ? -23.864 2.055 35.803 1.00 90.69 195 PHE A C 1
ATOM 1600 O O . PHE A 1 195 ? -25.034 2.091 36.176 1.00 90.69 195 PHE A O 1
ATOM 1607 N N . GLY A 1 196 ? -23.206 3.147 35.403 1.00 85.06 196 GLY A N 1
ATOM 1608 C CA . GLY A 1 196 ? -23.797 4.488 35.330 1.00 85.06 196 GLY A CA 1
ATOM 1609 C C . GLY A 1 196 ? -23.582 5.383 36.555 1.00 85.06 196 GLY A C 1
ATOM 1610 O O . GLY A 1 196 ? -23.925 6.559 36.470 1.00 85.06 196 GLY A O 1
ATOM 1611 N N . GLN A 1 197 ? -22.979 4.883 37.642 1.00 84.69 197 GLN A N 1
ATOM 1612 C CA . GLN A 1 197 ? -22.633 5.717 38.802 1.00 84.69 197 GLN A CA 1
ATOM 1613 C C . GLN A 1 197 ? -21.519 6.723 38.482 1.00 84.69 197 GLN A C 1
ATOM 1615 O O . GLN A 1 197 ? -21.702 7.932 38.630 1.00 84.69 197 GLN A O 1
ATOM 1620 N N . PHE A 1 198 ? -20.382 6.235 37.974 1.00 91.31 198 PHE A N 1
ATOM 1621 C CA . PHE A 1 198 ? -19.270 7.079 37.551 1.00 91.31 198 PHE A CA 1
ATOM 1622 C C . PHE A 1 198 ? -18.692 6.611 36.212 1.00 91.31 198 PHE A C 1
ATOM 1624 O O . PHE A 1 198 ? -18.368 5.438 36.021 1.00 91.31 198 PHE A O 1
ATOM 1631 N N . VAL A 1 199 ? -18.571 7.544 35.263 1.00 93.69 199 VAL A N 1
ATOM 1632 C CA . VAL A 1 199 ? -18.040 7.292 33.916 1.00 93.69 199 VAL A CA 1
ATOM 1633 C C . VAL A 1 199 ? -16.749 8.084 33.757 1.00 93.69 199 VAL A C 1
ATOM 1635 O O . VAL A 1 199 ? -16.781 9.311 33.676 1.00 93.69 199 VAL A O 1
ATOM 1638 N N . MET A 1 200 ? -15.612 7.389 33.694 1.00 90.94 200 MET A N 1
ATOM 1639 C CA . MET A 1 200 ? -14.298 8.022 33.503 1.00 90.94 200 MET A CA 1
ATOM 1640 C C . MET A 1 200 ? -14.164 8.667 32.121 1.00 90.94 200 MET A C 1
ATOM 1642 O O . MET A 1 200 ? -13.436 9.643 31.949 1.00 90.94 200 MET A O 1
ATOM 1646 N N . GLY A 1 201 ? -14.857 8.103 31.132 1.00 92.44 201 GLY A N 1
ATOM 1647 C CA . GLY A 1 201 ? -14.813 8.522 29.739 1.00 92.44 201 GLY A CA 1
ATOM 1648 C C . GLY A 1 201 ? -14.513 7.356 28.807 1.00 92.44 201 GLY A C 1
ATOM 1649 O O . GLY A 1 201 ? -14.612 6.185 29.181 1.00 92.44 201 GLY A O 1
ATOM 1650 N N . THR A 1 202 ? -14.164 7.690 27.570 1.00 94.81 202 THR A N 1
ATOM 1651 C CA . THR A 1 202 ? -13.946 6.715 26.505 1.00 94.81 202 THR A CA 1
ATOM 1652 C C . THR A 1 202 ? -12.462 6.416 26.314 1.00 94.81 202 THR A C 1
ATOM 1654 O O . THR A 1 202 ? -11.652 7.331 26.175 1.00 94.81 202 THR A O 1
ATOM 1657 N N . MET A 1 203 ? -12.119 5.133 26.262 1.00 95.38 203 MET A N 1
ATOM 1658 C CA . MET A 1 203 ? -10.761 4.621 26.075 1.00 95.38 203 MET A CA 1
ATOM 1659 C C . MET A 1 203 ? -10.653 3.901 24.729 1.00 95.38 203 MET A C 1
ATOM 1661 O O . MET A 1 203 ? -11.642 3.334 24.260 1.00 95.38 203 MET A O 1
ATOM 1665 N N . THR A 1 204 ? -9.460 3.905 24.132 1.00 93.62 204 THR A N 1
ATOM 1666 C CA . THR A 1 204 ? -9.180 3.251 22.844 1.00 93.62 204 THR A CA 1
ATOM 1667 C C . THR A 1 204 ? -7.935 2.379 22.955 1.00 93.62 204 THR A C 1
ATOM 1669 O O . THR A 1 204 ? -6.932 2.808 23.520 1.00 93.62 204 THR A O 1
ATOM 1672 N N . GLY A 1 205 ? -7.990 1.174 22.394 1.00 92.50 205 GLY A N 1
ATOM 1673 C CA . GLY A 1 205 ? -6.887 0.214 22.379 1.00 92.50 205 GLY A CA 1
ATOM 1674 C C . GLY A 1 205 ? -7.391 -1.203 22.131 1.00 92.50 205 GLY A C 1
ATOM 1675 O O . GLY A 1 205 ? -8.549 -1.408 21.772 1.00 92.50 205 GLY A O 1
ATOM 1676 N N . THR A 1 206 ? -6.550 -2.211 22.343 1.00 92.75 206 THR A N 1
ATOM 1677 C CA . THR A 1 206 ? -7.048 -3.597 22.394 1.00 92.75 206 THR A CA 1
ATOM 1678 C C . THR A 1 206 ? -7.967 -3.785 23.601 1.00 92.75 206 THR A C 1
ATOM 1680 O O . THR A 1 206 ? -7.818 -3.097 24.613 1.00 92.75 206 THR A O 1
ATOM 1683 N N . LEU A 1 207 ? -8.888 -4.750 23.537 1.00 93.94 207 LEU A N 1
ATOM 1684 C CA . LEU A 1 207 ? -9.836 -5.004 24.629 1.00 93.94 207 LEU A CA 1
ATOM 1685 C C . LEU A 1 207 ? -9.126 -5.203 25.982 1.00 93.94 207 LEU A C 1
ATOM 1687 O O . LEU A 1 207 ? -9.483 -4.576 26.975 1.00 93.94 207 LEU A O 1
ATOM 1691 N N . SER A 1 208 ? -8.051 -5.998 25.990 1.00 93.44 208 SER A N 1
ATOM 1692 C CA . SER A 1 208 ? -7.226 -6.256 27.177 1.00 93.44 208 SER A CA 1
ATOM 1693 C C . SER A 1 208 ? -6.528 -4.999 27.711 1.00 93.44 208 SER A C 1
ATOM 1695 O O . SER A 1 208 ? -6.486 -4.788 28.922 1.00 93.44 208 SER A O 1
ATOM 1697 N N . GLN A 1 209 ? -6.009 -4.130 26.834 1.00 93.69 209 GLN A N 1
ATOM 1698 C CA . GLN A 1 209 ? -5.411 -2.856 27.254 1.00 93.69 209 GLN A CA 1
ATOM 1699 C C . GLN A 1 209 ? -6.448 -1.959 27.928 1.00 93.69 209 GLN A C 1
ATOM 1701 O O . GLN A 1 209 ? -6.223 -1.524 29.052 1.00 93.69 209 GLN A O 1
ATOM 1706 N N . ILE A 1 210 ? -7.613 -1.768 27.299 1.00 96.44 210 ILE A N 1
ATOM 1707 C CA . ILE A 1 210 ? -8.682 -0.930 27.857 1.00 96.44 210 ILE A CA 1
ATOM 1708 C C . ILE A 1 210 ? -9.138 -1.460 29.220 1.00 96.44 210 ILE A C 1
ATOM 1710 O O . ILE A 1 210 ? -9.313 -0.689 30.161 1.00 96.44 210 ILE A O 1
ATOM 1714 N N . MET A 1 211 ? -9.294 -2.780 29.349 1.00 96.56 211 MET A N 1
ATOM 1715 C CA . MET A 1 211 ? -9.628 -3.425 30.619 1.00 96.56 211 MET A CA 1
ATOM 1716 C C . MET A 1 211 ? -8.582 -3.116 31.702 1.00 96.56 211 MET A C 1
ATOM 1718 O O . MET A 1 211 ? -8.925 -2.658 32.794 1.00 96.56 211 MET A O 1
ATOM 1722 N N . ASN A 1 212 ? -7.297 -3.317 31.407 1.00 96.50 212 ASN A N 1
ATOM 1723 C CA . ASN A 1 212 ? -6.220 -3.073 32.368 1.00 96.50 212 ASN A CA 1
ATOM 1724 C C . ASN A 1 212 ? -6.108 -1.597 32.769 1.00 96.50 212 ASN A C 1
ATOM 1726 O O . ASN A 1 212 ? -5.916 -1.298 33.952 1.00 96.50 212 ASN A O 1
ATOM 1730 N N . ASP A 1 213 ? -6.268 -0.683 31.815 1.00 96.75 213 ASP A N 1
ATOM 1731 C CA . ASP A 1 213 ? -6.207 0.752 32.080 1.00 96.75 213 ASP A CA 1
ATOM 1732 C C . ASP A 1 213 ? -7.400 1.192 32.939 1.00 96.75 213 ASP A C 1
ATOM 1734 O O . ASP A 1 213 ? -7.215 1.859 33.957 1.00 96.75 213 ASP A O 1
ATOM 1738 N N . CYS A 1 214 ? -8.614 0.740 32.607 1.00 97.69 214 CYS A N 1
ATOM 1739 C CA . CYS A 1 214 ? -9.822 1.026 33.383 1.00 97.69 214 CYS A CA 1
ATOM 1740 C C . CYS A 1 214 ? -9.708 0.517 34.830 1.00 97.69 214 CYS A C 1
ATOM 1742 O O . CYS A 1 214 ? -10.024 1.238 35.777 1.00 97.69 214 CYS A O 1
ATOM 1744 N N . LYS A 1 215 ? -9.168 -0.695 35.021 1.00 96.38 215 LYS A N 1
ATOM 1745 C CA . LYS A 1 215 ? -8.901 -1.251 36.357 1.00 96.38 215 LYS A CA 1
ATOM 1746 C C . LYS A 1 215 ? -7.871 -0.439 37.130 1.00 96.38 215 LYS A C 1
ATOM 1748 O O . LYS A 1 215 ? -8.050 -0.181 38.317 1.00 96.38 215 LYS A O 1
ATOM 1753 N N . SER A 1 216 ? -6.789 -0.043 36.467 1.00 96.06 216 SER A N 1
ATOM 1754 C CA . SER A 1 216 ? -5.727 0.746 37.096 1.00 96.06 216 SER A CA 1
ATOM 1755 C C . SER A 1 216 ? -6.255 2.094 37.584 1.00 96.06 216 SER A C 1
ATOM 1757 O O . SER A 1 216 ? -5.912 2.526 38.683 1.00 96.06 216 SER A O 1
ATOM 1759 N N . ILE A 1 217 ? -7.145 2.718 36.809 1.00 95.44 217 ILE A N 1
ATOM 1760 C CA . ILE A 1 217 ? -7.826 3.955 37.194 1.00 95.44 217 ILE A CA 1
ATOM 1761 C C . ILE A 1 217 ? -8.724 3.728 38.415 1.00 95.44 217 ILE A C 1
ATOM 1763 O O . ILE A 1 217 ? -8.581 4.460 39.394 1.00 95.44 217 ILE A O 1
ATOM 1767 N N . ALA A 1 218 ? -9.585 2.704 38.397 1.00 95.81 218 ALA A N 1
ATOM 1768 C CA . ALA A 1 218 ? -10.480 2.380 39.513 1.00 95.81 218 ALA A CA 1
ATOM 1769 C C . ALA A 1 218 ? -9.709 2.197 40.830 1.00 95.81 218 ALA A C 1
ATOM 1771 O O . ALA A 1 218 ? -10.006 2.841 41.839 1.00 95.81 218 ALA A O 1
ATOM 1772 N N . VAL A 1 219 ? -8.630 1.408 40.779 1.00 95.56 219 VAL A N 1
ATOM 1773 C CA . VAL A 1 219 ? -7.759 1.157 41.933 1.00 95.56 219 VAL A CA 1
ATOM 1774 C C . VAL A 1 219 ? -7.045 2.428 42.389 1.00 95.56 219 VAL A C 1
ATOM 1776 O O . VAL A 1 219 ? -6.873 2.628 43.589 1.00 95.56 219 VAL A O 1
ATOM 1779 N N . SER A 1 220 ? -6.645 3.309 41.469 1.00 95.12 220 SER A N 1
ATOM 1780 C CA . SER A 1 220 ? -6.016 4.584 41.836 1.00 95.12 220 SER A CA 1
ATOM 1781 C C . SER A 1 220 ? -6.983 5.551 42.529 1.00 95.12 220 SER A C 1
ATOM 1783 O O . SER A 1 220 ? -6.554 6.317 43.390 1.00 95.12 220 SER A O 1
ATOM 1785 N N . GLN A 1 221 ? -8.271 5.499 42.172 1.00 94.81 221 GLN A N 1
ATOM 1786 C CA . GLN A 1 221 ? -9.291 6.434 42.640 1.00 94.81 221 GLN A CA 1
ATOM 1787 C C . GLN A 1 221 ? -9.919 5.997 43.971 1.00 94.81 221 GLN A C 1
ATOM 1789 O O . GLN A 1 221 ? -10.083 6.825 44.865 1.00 94.81 221 GLN A O 1
ATOM 1794 N N . TYR A 1 222 ? -10.242 4.706 44.114 1.00 95.44 222 TYR A N 1
ATOM 1795 C CA . TYR A 1 222 ? -10.991 4.172 45.263 1.00 95.44 222 TYR A CA 1
ATOM 1796 C C . TYR A 1 222 ? -10.283 3.007 45.981 1.00 95.44 222 TYR A C 1
ATOM 1798 O O . TYR A 1 222 ? -10.790 2.455 46.956 1.00 95.44 222 TYR A O 1
ATOM 1806 N N . GLY A 1 223 ? -9.071 2.641 45.553 1.00 94.75 223 GLY A N 1
ATOM 1807 C CA . GLY A 1 223 ? -8.273 1.589 46.183 1.00 94.75 223 GLY A CA 1
ATOM 1808 C C . GLY A 1 223 ? -8.664 0.171 45.755 1.00 94.75 223 GLY A C 1
ATOM 1809 O O . GLY A 1 223 ? -9.353 -0.054 44.761 1.00 94.75 223 GLY A O 1
ATOM 1810 N N . SER A 1 224 ? -8.192 -0.827 46.507 1.00 93.44 224 SER A N 1
ATOM 1811 C CA . SER A 1 224 ? -8.347 -2.250 46.157 1.00 93.44 224 SER A CA 1
ATOM 1812 C C . SER A 1 224 ? -9.782 -2.775 46.217 1.00 93.44 224 SER A C 1
ATOM 1814 O O . SER A 1 224 ? -10.030 -3.863 45.710 1.00 93.44 224 SER A O 1
ATOM 1816 N N . ASN A 1 225 ? -10.689 -2.037 46.859 1.00 92.50 225 ASN A N 1
ATOM 1817 C CA . ASN A 1 225 ? -12.100 -2.404 46.991 1.00 92.50 225 ASN A CA 1
ATOM 1818 C C . ASN A 1 225 ? -12.976 -1.792 45.892 1.00 92.50 225 ASN A C 1
ATOM 1820 O O . ASN A 1 225 ? -14.187 -1.964 45.941 1.00 92.50 225 ASN A O 1
ATOM 1824 N N . SER A 1 226 ? -12.368 -1.089 44.934 1.00 94.50 226 SER A N 1
ATOM 1825 C CA . SER A 1 226 ? -13.063 -0.581 43.757 1.00 94.50 226 SER A CA 1
ATOM 1826 C C . SER A 1 226 ? -13.557 -1.709 42.860 1.00 94.50 226 SER A C 1
ATOM 1828 O O . SER A 1 226 ? -12.950 -2.785 42.790 1.00 94.50 226 SER A O 1
ATOM 1830 N N . SER A 1 227 ? -14.619 -1.428 42.119 1.00 95.69 227 SER A N 1
ATOM 1831 C CA . SER A 1 227 ? -15.049 -2.244 40.989 1.00 95.69 227 SER A CA 1
ATOM 1832 C C . SER A 1 227 ? -15.036 -1.423 39.705 1.00 95.69 227 SER A C 1
ATOM 1834 O O . SER A 1 227 ? -14.901 -0.194 39.710 1.00 95.69 227 SER A O 1
ATOM 1836 N N . ASN A 1 228 ? -15.047 -2.116 38.570 1.00 96.62 228 ASN A N 1
ATOM 1837 C CA . ASN A 1 228 ? -14.907 -1.481 37.273 1.00 96.62 228 ASN A CA 1
ATOM 1838 C C . ASN A 1 228 ? -15.495 -2.336 36.149 1.00 96.62 228 ASN A C 1
ATOM 1840 O O . ASN A 1 228 ? -15.513 -3.563 36.203 1.00 96.62 228 ASN A O 1
ATOM 1844 N N . GLY A 1 229 ? -15.935 -1.682 35.081 1.00 96.56 229 GLY A N 1
ATOM 1845 C CA . GLY A 1 229 ? -16.541 -2.341 33.932 1.00 96.56 229 GLY A CA 1
ATOM 1846 C C . GLY A 1 229 ? -16.440 -1.503 32.668 1.00 96.56 229 GLY A C 1
ATOM 1847 O O . GLY A 1 229 ? -16.174 -0.303 32.716 1.00 96.56 229 GLY A O 1
ATOM 1848 N N . LEU A 1 230 ? -16.643 -2.145 31.520 1.00 97.00 230 LEU A N 1
ATOM 1849 C CA . LEU A 1 230 ? -16.682 -1.469 30.225 1.00 97.00 230 LEU A CA 1
ATOM 1850 C C . LEU A 1 230 ? -18.110 -1.476 29.680 1.00 97.00 230 LEU A C 1
ATOM 1852 O O . LEU A 1 230 ? -18.789 -2.486 29.800 1.00 97.00 230 LEU A O 1
ATOM 1856 N N . GLN A 1 231 ? -18.558 -0.393 29.045 1.00 94.94 231 GLN A N 1
ATOM 1857 C CA . GLN A 1 231 ? -19.796 -0.376 28.252 1.00 94.94 231 GLN A CA 1
ATOM 1858 C C . GLN A 1 231 ? -19.587 0.284 26.893 1.00 94.94 231 GLN A C 1
ATOM 1860 O O . GLN A 1 231 ? -18.552 0.894 26.617 1.00 94.94 231 GLN A O 1
ATOM 1865 N N . LYS A 1 232 ? -20.608 0.161 26.034 1.00 94.75 232 LYS A N 1
ATOM 1866 C CA . LYS A 1 232 ? -20.660 0.768 24.696 1.00 94.75 232 LYS A CA 1
ATOM 1867 C C . LYS A 1 232 ? -19.424 0.434 23.857 1.00 94.75 232 LYS A C 1
ATOM 1869 O O . LYS A 1 232 ? -18.885 1.282 23.149 1.00 94.75 232 LYS A O 1
ATOM 1874 N N . ILE A 1 233 ? -18.988 -0.820 23.945 1.00 96.00 233 ILE A N 1
ATOM 1875 C CA . ILE A 1 233 ? -17.837 -1.349 23.228 1.00 96.00 233 ILE A CA 1
ATOM 1876 C C . ILE A 1 233 ? -18.118 -1.286 21.727 1.00 96.00 233 ILE A C 1
ATOM 1878 O O . ILE A 1 233 ? -19.080 -1.870 21.216 1.00 96.00 233 ILE A O 1
ATOM 1882 N N . LYS A 1 234 ? -17.247 -0.577 21.018 1.00 94.44 234 LYS A N 1
ATOM 1883 C CA . LYS A 1 234 ? -17.307 -0.367 19.580 1.00 94.44 234 LYS A CA 1
ATOM 1884 C C . LYS A 1 234 ? -15.972 -0.735 18.963 1.00 94.44 234 LYS A C 1
ATOM 1886 O O . LYS A 1 234 ? -14.939 -0.187 19.326 1.00 94.44 234 LYS A O 1
ATOM 1891 N N . PHE A 1 235 ? -15.991 -1.648 18.008 1.00 92.94 235 PHE A N 1
ATOM 1892 C CA . PHE A 1 235 ? -14.803 -1.972 17.235 1.00 92.94 235 PHE A CA 1
ATOM 1893 C C . PHE A 1 235 ? -14.447 -0.819 16.294 1.00 92.94 235 PHE A C 1
ATOM 1895 O O . PHE A 1 235 ? -15.324 -0.287 15.607 1.00 92.94 235 PHE A O 1
ATOM 1902 N N . VAL A 1 236 ? -13.175 -0.427 16.283 1.00 91.69 236 VAL A N 1
ATOM 1903 C CA . VAL A 1 236 ? -12.656 0.661 15.437 1.00 91.69 236 VAL A CA 1
ATOM 1904 C C . VAL A 1 236 ? -11.651 0.168 14.392 1.00 91.69 236 VAL A C 1
ATOM 1906 O O . VAL A 1 236 ? -11.158 0.976 13.617 1.00 91.69 236 VAL A O 1
ATOM 1909 N N . GLY A 1 237 ? -11.372 -1.139 14.341 1.00 85.00 237 GLY A N 1
ATOM 1910 C CA . GLY A 1 237 ? -10.493 -1.766 13.348 1.00 85.00 237 GLY A CA 1
ATOM 1911 C C . GLY A 1 237 ? -11.184 -2.178 12.037 1.00 85.00 237 GLY A C 1
ATOM 1912 O O . GLY A 1 237 ? -12.362 -1.900 11.809 1.00 85.00 237 GLY A O 1
ATOM 1913 N N . ASP A 1 238 ? -10.443 -2.897 11.184 1.00 81.62 238 ASP A N 1
ATOM 1914 C CA . ASP A 1 238 ? -10.976 -3.531 9.968 1.00 81.62 238 ASP A CA 1
ATOM 1915 C C . ASP A 1 238 ? -11.816 -4.778 10.296 1.00 81.62 238 ASP A C 1
ATOM 1917 O O . ASP A 1 238 ? -11.407 -5.648 11.069 1.00 81.62 238 ASP A O 1
ATOM 1921 N N . THR A 1 239 ? -13.003 -4.845 9.697 1.00 86.12 239 THR A N 1
ATOM 1922 C CA . THR A 1 239 ? -14.007 -5.891 9.933 1.00 86.12 239 THR A CA 1
ATOM 1923 C C . THR A 1 239 ? -14.022 -6.972 8.854 1.00 86.12 239 THR A C 1
ATOM 1925 O O . THR A 1 239 ? -14.731 -7.963 9.020 1.00 86.12 239 THR A O 1
ATOM 1928 N N . PHE A 1 240 ? -13.260 -6.810 7.766 1.00 85.44 240 PHE A N 1
ATOM 1929 C CA . PHE A 1 240 ? -13.235 -7.771 6.665 1.00 85.44 240 PHE A CA 1
ATOM 1930 C C . PHE A 1 240 ? -12.682 -9.134 7.108 1.00 85.44 240 PHE A C 1
ATOM 1932 O O . PHE A 1 240 ? -11.608 -9.217 7.711 1.00 85.44 240 PHE A O 1
ATOM 1939 N N . GLY A 1 241 ? -13.403 -10.217 6.802 1.00 85.31 241 GLY A N 1
ATOM 1940 C CA . GLY A 1 241 ? -13.008 -11.581 7.165 1.00 85.31 241 GLY A CA 1
ATOM 1941 C C . GLY A 1 241 ? -13.167 -11.911 8.653 1.00 85.31 241 GLY A C 1
ATOM 1942 O O . GLY A 1 241 ? -12.576 -12.885 9.124 1.00 85.31 241 GLY A O 1
ATOM 1943 N N . LYS A 1 242 ? -13.897 -11.093 9.422 1.00 89.62 242 LYS A N 1
ATOM 1944 C CA . LYS A 1 242 ? -14.064 -11.253 10.873 1.00 89.62 242 LYS A CA 1
ATOM 1945 C C . LYS A 1 242 ? -15.438 -11.816 11.215 1.00 89.62 242 LYS A C 1
ATOM 1947 O O . LYS A 1 242 ? -16.457 -11.467 10.625 1.00 89.62 242 LYS A O 1
ATOM 1952 N N . THR A 1 243 ? -15.476 -12.644 12.250 1.00 93.69 243 THR A N 1
ATOM 1953 C CA . THR A 1 243 ? -16.714 -13.010 12.942 1.00 93.69 243 THR A CA 1
ATOM 1954 C C . THR A 1 243 ? -17.049 -11.929 13.963 1.00 93.69 243 THR A C 1
ATOM 1956 O O . THR A 1 243 ? -16.166 -11.482 14.692 1.00 93.69 243 THR A O 1
ATOM 1959 N N . SER A 1 244 ? -18.315 -11.530 14.056 1.00 96.06 244 SER A N 1
ATOM 1960 C CA . SER A 1 244 ? -18.798 -10.586 15.062 1.00 96.06 244 SER A CA 1
ATOM 1961 C C . SER A 1 244 ? -20.018 -11.110 15.807 1.00 96.06 244 SER A C 1
ATOM 1963 O O . SER A 1 244 ? -20.812 -11.864 15.247 1.00 96.06 244 SER A O 1
ATOM 1965 N N . ALA A 1 245 ? -20.185 -10.703 17.064 1.00 96.94 245 ALA A N 1
ATOM 1966 C CA . ALA A 1 245 ? -21.384 -10.981 17.854 1.00 96.94 245 ALA A CA 1
ATOM 1967 C C . ALA A 1 245 ? -21.602 -9.897 18.917 1.00 96.94 245 ALA A C 1
ATOM 1969 O O . ALA A 1 245 ? -20.659 -9.231 19.346 1.00 96.94 245 ALA A O 1
ATOM 1970 N N . GLU A 1 246 ? -22.845 -9.717 19.349 1.00 96.19 246 GLU A N 1
ATOM 1971 C CA . GLU A 1 246 ? -23.186 -8.874 20.495 1.00 96.19 246 GLU A CA 1
ATOM 1972 C C . GLU A 1 246 ? -22.880 -9.617 21.789 1.00 96.19 246 GLU A C 1
ATOM 1974 O O . GLU A 1 246 ? -23.364 -10.729 21.986 1.00 96.19 246 GLU A O 1
ATOM 1979 N N . CYS A 1 247 ? -22.067 -9.009 22.649 1.00 96.88 247 CYS A N 1
ATOM 1980 C CA . CYS A 1 247 ? -21.708 -9.554 23.948 1.00 96.88 247 CYS A CA 1
ATOM 1981 C C . CYS A 1 247 ? -22.652 -9.029 25.030 1.00 96.88 247 CYS A C 1
ATOM 1983 O O . CYS A 1 247 ? -22.848 -7.818 25.176 1.00 96.88 247 CYS A O 1
ATOM 1985 N N . HIS A 1 248 ? -23.194 -9.960 25.804 1.00 96.31 248 HIS A N 1
ATOM 1986 C CA . HIS A 1 248 ? -23.975 -9.713 27.003 1.00 96.31 248 HIS A CA 1
ATOM 1987 C C . HIS A 1 248 ? -23.255 -10.361 28.181 1.00 96.31 248 HIS A C 1
ATOM 1989 O O . HIS A 1 248 ? -22.770 -11.491 28.066 1.00 96.31 248 HIS A O 1
ATOM 1995 N N . ILE A 1 249 ? -23.189 -9.648 29.298 1.00 95.69 249 ILE A N 1
ATOM 1996 C CA . ILE A 1 249 ? -22.614 -10.153 30.545 1.00 95.69 249 ILE A CA 1
ATOM 1997 C C . ILE A 1 249 ? -23.650 -10.057 31.661 1.00 95.69 249 ILE A C 1
ATOM 1999 O O . ILE A 1 249 ? -24.605 -9.288 31.545 1.00 95.69 249 ILE A O 1
ATOM 2003 N N . ASP A 1 250 ? -23.442 -10.828 32.718 1.00 93.06 250 ASP A N 1
ATOM 2004 C CA . ASP A 1 250 ? -24.313 -10.859 33.887 1.00 93.06 250 ASP A CA 1
ATOM 2005 C C . ASP A 1 250 ? -23.504 -11.016 35.178 1.00 93.06 250 ASP A C 1
ATOM 2007 O O . ASP A 1 250 ? -22.396 -11.572 35.150 1.00 93.06 250 ASP A O 1
ATOM 2011 N N . ASP A 1 251 ? -24.046 -10.524 36.290 1.00 91.31 251 ASP A N 1
ATOM 2012 C CA . ASP A 1 251 ? -23.428 -10.561 37.621 1.00 91.31 251 ASP A CA 1
ATOM 2013 C C . ASP A 1 251 ? -23.760 -11.829 38.420 1.00 91.31 251 ASP A C 1
ATOM 2015 O O . ASP A 1 251 ? -23.234 -12.035 39.519 1.00 91.31 251 ASP A O 1
ATOM 2019 N N . ASP A 1 252 ? -24.559 -12.719 37.833 1.00 88.75 252 ASP A N 1
ATOM 2020 C CA . ASP A 1 252 ? -24.890 -14.022 38.387 1.00 88.75 252 ASP A CA 1
ATOM 2021 C C . ASP A 1 252 ? -24.572 -15.197 37.420 1.00 88.75 252 ASP A C 1
ATOM 2023 O O . ASP A 1 252 ? -24.273 -14.997 36.232 1.00 88.75 252 ASP A O 1
ATOM 2027 N N . PRO A 1 253 ? -24.592 -16.459 37.909 1.00 83.94 253 PRO A N 1
ATOM 2028 C CA . PRO A 1 253 ? -24.239 -17.629 37.101 1.00 83.94 253 PRO A CA 1
ATOM 2029 C C . PRO A 1 253 ? -25.191 -17.936 35.934 1.00 83.94 253 PRO A C 1
ATOM 2031 O O . PRO A 1 253 ? -24.849 -18.756 35.075 1.00 83.94 253 PRO A O 1
ATOM 2034 N N . GLY A 1 254 ? -26.398 -17.371 35.926 1.00 87.19 254 GLY A N 1
ATOM 2035 C CA . GLY A 1 254 ? -27.450 -17.660 34.964 1.00 87.19 254 GLY A CA 1
ATOM 2036 C C . GLY A 1 254 ? -27.699 -16.476 34.046 1.00 87.19 254 GLY A C 1
ATOM 2037 O O . GLY A 1 254 ? -28.343 -15.519 34.435 1.00 87.19 254 GLY A O 1
ATOM 2038 N N . ILE A 1 255 ? -27.287 -16.579 32.783 1.00 87.88 255 ILE A N 1
ATOM 2039 C CA . ILE A 1 255 ? -27.393 -15.423 31.896 1.00 87.88 255 ILE A CA 1
ATOM 2040 C C . ILE A 1 255 ? -28.835 -14.963 31.646 1.00 87.88 255 ILE A C 1
ATOM 2042 O O . ILE A 1 255 ? -29.631 -15.622 30.965 1.00 87.88 255 ILE A O 1
ATOM 2046 N N . THR A 1 256 ? -29.118 -13.754 32.107 1.00 89.94 256 THR A N 1
ATOM 2047 C CA . THR A 1 256 ? -30.264 -12.943 31.736 1.00 89.94 256 THR A CA 1
ATOM 2048 C C . THR A 1 256 ? -29.829 -12.013 30.621 1.00 89.94 256 THR A C 1
ATOM 2050 O O . THR A 1 256 ? -29.281 -10.925 30.808 1.00 89.94 256 THR A O 1
ATOM 2053 N N . TYR A 1 257 ? -30.063 -12.465 29.392 1.00 82.88 257 TYR A N 1
ATOM 2054 C CA . TYR A 1 257 ? -29.818 -11.616 28.240 1.00 82.88 257 TYR A CA 1
ATOM 2055 C C . TYR A 1 257 ? -30.564 -10.282 28.387 1.00 82.88 257 TYR A C 1
ATOM 2057 O O . TYR A 1 257 ? -31.697 -10.247 28.859 1.00 82.88 257 TYR A O 1
ATOM 2065 N N . ASP A 1 258 ? -29.914 -9.213 27.926 1.00 82.94 258 ASP A N 1
ATOM 2066 C CA . ASP A 1 258 ? -30.401 -7.826 27.930 1.00 82.94 258 ASP A CA 1
ATOM 2067 C C . ASP A 1 258 ? -30.223 -7.049 29.253 1.00 82.94 258 ASP A C 1
ATOM 2069 O O . ASP A 1 258 ? -30.477 -5.846 29.265 1.00 82.94 258 ASP A O 1
ATOM 2073 N N . GLN A 1 259 ? -29.684 -7.665 30.316 1.00 84.25 259 GLN A N 1
ATOM 2074 C CA . GLN A 1 259 ? -29.332 -6.947 31.551 1.00 84.25 259 GLN A CA 1
ATOM 2075 C C . GLN A 1 259 ? -28.153 -5.987 31.338 1.00 84.25 259 GLN A C 1
ATOM 2077 O O . GLN A 1 259 ? -28.288 -4.778 31.530 1.00 84.25 259 GLN A O 1
ATOM 2082 N N . PHE A 1 260 ? -27.018 -6.504 30.852 1.00 91.44 260 PHE A N 1
ATOM 2083 C CA . PHE A 1 260 ? -25.847 -5.685 30.537 1.00 91.44 260 PHE A CA 1
ATOM 2084 C C . PHE A 1 260 ? -25.327 -5.962 29.112 1.00 91.44 260 PHE A C 1
ATOM 2086 O O . PHE A 1 260 ? -24.427 -6.785 28.909 1.00 91.44 260 PHE A O 1
ATOM 2093 N N . PRO A 1 261 ? -25.879 -5.289 28.083 1.00 93.00 261 PRO A N 1
ATOM 2094 C CA . PRO A 1 261 ? -25.340 -5.344 26.727 1.00 93.00 261 PRO A CA 1
ATOM 2095 C C . PRO A 1 261 ? -24.049 -4.517 26.632 1.00 93.00 261 PRO A C 1
ATOM 2097 O O . PRO A 1 261 ? -24.057 -3.296 26.793 1.00 93.00 261 PRO A O 1
ATOM 2100 N N . MET A 1 262 ? -22.927 -5.177 26.346 1.00 94.06 262 MET A N 1
ATOM 2101 C CA . MET A 1 262 ? -21.611 -4.528 26.302 1.00 94.06 262 MET A CA 1
ATOM 2102 C C . MET A 1 262 ? -21.343 -3.840 24.965 1.00 94.06 262 MET A C 1
ATOM 2104 O O . MET A 1 262 ? -20.708 -2.789 24.928 1.00 94.06 262 MET A O 1
ATOM 2108 N N . GLY A 1 263 ? -21.823 -4.425 23.867 1.00 94.62 263 GLY A N 1
ATOM 2109 C CA . GLY A 1 263 ? -21.544 -3.985 22.501 1.00 94.62 263 GLY A CA 1
ATOM 2110 C C . GLY A 1 263 ? -21.180 -5.153 21.586 1.00 94.62 263 GLY A C 1
ATOM 2111 O O . GLY A 1 263 ? -21.327 -6.319 21.958 1.00 94.62 263 GLY A O 1
ATOM 2112 N N . ARG A 1 264 ? -20.714 -4.845 20.371 1.00 95.50 264 ARG A N 1
ATOM 2113 C CA . ARG A 1 264 ? -20.353 -5.859 19.368 1.00 95.50 264 ARG A CA 1
ATOM 2114 C C . ARG A 1 264 ? -18.850 -6.121 19.385 1.00 95.50 264 ARG A C 1
ATOM 2116 O O . ARG A 1 264 ? -18.054 -5.209 19.166 1.00 95.50 264 ARG A O 1
ATOM 2123 N N . LEU A 1 265 ? -18.489 -7.378 19.610 1.00 95.75 265 LEU A N 1
ATOM 2124 C CA . LEU A 1 265 ? -17.119 -7.880 19.580 1.00 95.75 265 LEU A CA 1
ATOM 2125 C C . LEU A 1 265 ? -16.806 -8.504 18.219 1.00 95.75 265 LEU A C 1
ATOM 2127 O O . LEU A 1 265 ? -17.714 -8.969 17.528 1.00 95.75 265 LEU A O 1
ATOM 2131 N N . TYR A 1 266 ? -15.527 -8.506 17.852 1.00 95.31 266 TYR A N 1
ATOM 2132 C CA . TYR A 1 266 ? -15.000 -9.025 16.593 1.00 95.31 266 TYR A CA 1
ATOM 2133 C C . TYR A 1 266 ? -13.782 -9.914 16.850 1.00 95.31 266 TYR A C 1
ATOM 2135 O O . TYR A 1 266 ? -12.887 -9.552 17.611 1.00 95.31 266 TYR A O 1
ATOM 2143 N N . GLY A 1 267 ? -13.726 -11.050 16.164 1.00 92.19 267 GLY A N 1
ATOM 2144 C CA . GLY A 1 267 ? -12.621 -12.005 16.214 1.00 92.19 267 GLY A CA 1
ATOM 2145 C C . GLY A 1 267 ? -12.421 -12.683 14.862 1.00 92.19 267 GLY A C 1
ATOM 2146 O O . GLY A 1 267 ? -13.238 -12.550 13.952 1.00 92.19 267 GLY A O 1
ATOM 2147 N N . ASN A 1 268 ? -11.329 -13.423 14.702 1.00 90.69 268 ASN A N 1
ATOM 2148 C CA . ASN A 1 268 ? -11.079 -14.220 13.493 1.00 90.69 268 ASN A CA 1
ATOM 2149 C C . ASN A 1 268 ? -12.046 -15.407 13.371 1.00 90.69 268 ASN A C 1
ATOM 2151 O O . ASN A 1 268 ? -12.202 -15.982 12.299 1.00 90.69 268 ASN A O 1
ATOM 2155 N N . ASN A 1 269 ? -12.655 -15.812 14.482 1.00 93.31 269 ASN A N 1
ATOM 2156 C CA . ASN A 1 269 ? -13.606 -16.910 14.573 1.00 93.31 269 ASN A CA 1
ATOM 2157 C C . ASN A 1 269 ? -14.541 -16.687 15.772 1.00 93.31 269 ASN A C 1
ATOM 2159 O O . ASN A 1 269 ? -14.306 -15.823 16.620 1.00 93.31 269 ASN A O 1
ATOM 2163 N N . ILE A 1 270 ? -15.603 -17.488 15.853 1.00 95.69 270 ILE A N 1
ATOM 2164 C CA . ILE A 1 270 ? -16.600 -17.378 16.923 1.00 95.69 270 ILE A CA 1
ATOM 2165 C C . ILE A 1 270 ? -16.021 -17.689 18.313 1.00 95.69 270 ILE A C 1
ATOM 2167 O O . ILE A 1 270 ? -16.470 -17.114 19.299 1.00 95.69 270 ILE A O 1
ATOM 2171 N N . GLN A 1 271 ? -15.013 -18.561 18.414 1.00 95.94 271 GLN A N 1
ATOM 2172 C CA . GLN A 1 271 ? -14.389 -18.928 19.689 1.00 95.94 271 GLN A CA 1
ATOM 2173 C C . GLN A 1 271 ? -13.615 -17.760 20.308 1.00 95.94 271 GLN A C 1
ATOM 2175 O O . GLN A 1 271 ? -13.691 -17.572 21.519 1.00 95.94 271 GLN A O 1
ATOM 2180 N N . GLU A 1 272 ? -12.927 -16.955 19.496 1.00 93.75 272 GLU A N 1
ATOM 2181 C CA . GLU A 1 272 ? -12.286 -15.715 19.953 1.00 93.75 272 GLU A CA 1
ATOM 2182 C C . GLU A 1 272 ? -13.326 -14.738 20.513 1.00 93.75 272 GLU A C 1
ATOM 2184 O O . GLU A 1 272 ? -13.174 -14.255 21.631 1.00 93.75 272 GLU A O 1
ATOM 2189 N N . VAL A 1 273 ? -14.439 -14.534 19.800 1.00 96.19 273 VAL A N 1
ATOM 2190 C CA . VAL A 1 273 ? -15.527 -13.648 20.249 1.00 96.19 273 VAL A CA 1
ATOM 2191 C C . VAL A 1 273 ? -16.144 -14.123 21.574 1.00 96.19 273 VAL A C 1
ATOM 2193 O O . VAL A 1 273 ? -16.415 -13.314 22.461 1.00 96.19 273 VAL A O 1
ATOM 2196 N N . ILE A 1 274 ? -16.339 -15.437 21.738 1.00 96.69 274 ILE A N 1
ATOM 2197 C CA . ILE A 1 274 ? -16.814 -16.038 22.996 1.00 96.69 274 ILE A CA 1
ATOM 2198 C C . ILE A 1 274 ? -15.800 -15.810 24.123 1.00 96.69 274 ILE A C 1
ATOM 2200 O O . ILE A 1 274 ? -16.188 -15.420 25.223 1.00 96.69 274 ILE A O 1
ATOM 2204 N N . SER A 1 275 ? -14.513 -16.045 23.855 1.00 96.56 275 SER A N 1
ATOM 2205 C CA . SER A 1 275 ? -13.434 -15.870 24.832 1.00 96.56 275 SER A CA 1
ATOM 2206 C C . SER A 1 275 ? -13.341 -14.422 25.317 1.00 96.56 275 SER A C 1
ATOM 2208 O O . SER A 1 275 ? -13.234 -14.184 26.520 1.00 96.56 275 SER A O 1
ATOM 2210 N N . ASP A 1 276 ? -13.440 -13.456 24.406 1.00 96.00 276 ASP A N 1
ATOM 2211 C CA . ASP A 1 276 ? -13.410 -12.031 24.736 1.00 96.00 276 ASP A CA 1
ATOM 2212 C C . ASP A 1 276 ? -14.627 -11.617 25.574 1.00 96.00 276 ASP A C 1
ATOM 2214 O O . ASP A 1 276 ? -14.489 -10.901 26.567 1.00 96.00 276 ASP A O 1
ATOM 2218 N N . CYS A 1 277 ? -15.818 -12.126 25.244 1.00 97.19 277 CYS A N 1
ATOM 2219 C CA . CYS A 1 277 ? -17.026 -11.853 26.026 1.00 97.19 277 CYS A CA 1
ATOM 2220 C C . CYS A 1 277 ? -16.954 -12.452 27.445 1.00 97.19 277 CYS A C 1
ATOM 2222 O O . CYS A 1 277 ? -17.334 -11.807 28.422 1.00 97.19 277 CYS A O 1
ATOM 2224 N N . GLN A 1 278 ? -16.388 -13.656 27.585 1.00 96.38 278 GLN A N 1
ATOM 2225 C CA . GLN A 1 278 ? -16.124 -14.273 28.890 1.00 96.38 278 GLN A CA 1
ATOM 2226 C C . GLN A 1 278 ? -15.089 -13.496 29.707 1.00 96.38 278 GLN A C 1
ATOM 2228 O O . GLN A 1 278 ? -15.220 -13.385 30.927 1.00 96.38 278 GLN A O 1
ATOM 2233 N N . ALA A 1 279 ? -14.047 -12.975 29.054 1.00 96.06 279 ALA A N 1
ATOM 2234 C CA . ALA A 1 279 ? -13.041 -12.150 29.708 1.00 96.06 279 ALA A CA 1
ATOM 2235 C C . ALA A 1 279 ? -13.653 -10.848 30.242 1.00 96.06 279 ALA A C 1
ATOM 2237 O O . ALA A 1 279 ? -13.359 -10.477 31.377 1.00 96.06 279 ALA A O 1
ATOM 2238 N N . LEU A 1 280 ? -14.544 -10.209 29.477 1.00 96.38 280 LEU A N 1
ATOM 2239 C CA . LEU A 1 280 ? -15.289 -9.023 29.910 1.00 96.38 280 LEU A CA 1
ATOM 2240 C C . LEU A 1 280 ? -16.177 -9.296 31.125 1.00 96.38 280 LEU A C 1
ATOM 2242 O O . LEU A 1 280 ? -16.124 -8.548 32.096 1.00 96.38 280 LEU A O 1
ATOM 2246 N N . ALA A 1 281 ? -16.937 -10.391 31.114 1.00 96.31 281 ALA A N 1
ATOM 2247 C CA . ALA A 1 281 ? -17.780 -10.763 32.249 1.00 96.31 281 ALA A CA 1
ATOM 2248 C C . ALA A 1 281 ? -16.959 -10.968 33.528 1.00 96.31 281 ALA A C 1
ATOM 2250 O O . AL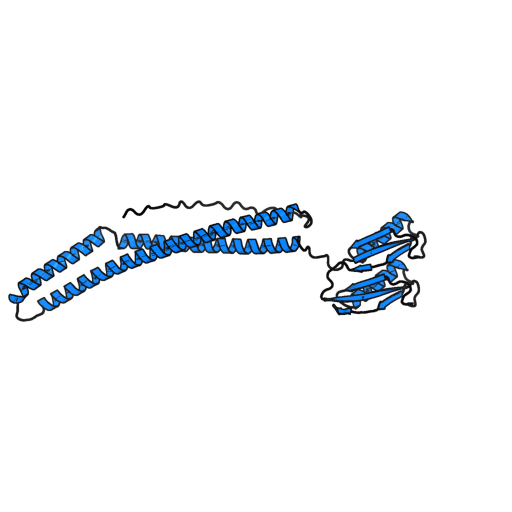A A 1 281 ? -17.244 -10.368 34.566 1.00 96.31 281 ALA A O 1
ATOM 2251 N N . LYS A 1 282 ? -15.871 -11.743 33.432 1.00 95.44 282 LYS A N 1
ATOM 2252 C CA . LYS A 1 282 ? -14.964 -11.991 34.563 1.00 95.44 282 LYS A CA 1
ATOM 2253 C C . LYS A 1 282 ? -14.259 -10.736 35.042 1.00 95.44 282 LYS A C 1
ATOM 2255 O O . LYS A 1 282 ? -13.931 -10.626 36.218 1.00 95.44 282 LYS A O 1
ATOM 2260 N N . PHE A 1 283 ? -13.985 -9.818 34.130 1.00 95.75 283 PHE A N 1
ATOM 2261 C CA . PHE A 1 283 ? -13.389 -8.538 34.453 1.00 95.75 283 PHE A CA 1
ATOM 2262 C C . PHE A 1 283 ? -14.331 -7.647 35.256 1.00 95.75 283 PHE A C 1
ATOM 2264 O O . PHE A 1 283 ? -13.872 -7.011 36.197 1.00 95.75 283 PHE A O 1
ATOM 2271 N N . THR A 1 284 ? -15.620 -7.637 34.915 1.00 95.38 284 THR A N 1
ATOM 2272 C CA . THR A 1 284 ? -16.613 -6.767 35.550 1.00 95.38 284 THR A CA 1
ATOM 2273 C C . THR A 1 284 ? -17.175 -7.339 36.849 1.00 95.38 284 THR A C 1
ATOM 2275 O O . THR A 1 284 ? -17.206 -6.635 37.852 1.00 95.38 284 THR A O 1
ATOM 2278 N N . PHE A 1 285 ? -17.579 -8.613 36.863 1.00 95.25 285 PHE A N 1
ATOM 2279 C CA . PHE A 1 285 ? -18.264 -9.229 38.013 1.00 95.25 285 PHE A CA 1
ATOM 2280 C C . PHE A 1 285 ? -17.485 -10.394 38.650 1.00 95.25 285 PHE A C 1
ATOM 2282 O O . PHE A 1 285 ? -17.983 -11.111 39.519 1.00 95.25 285 PHE A O 1
ATOM 2289 N N . GLY A 1 286 ? -16.236 -10.615 38.235 1.00 92.94 286 GLY A N 1
ATOM 2290 C CA . GLY A 1 286 ? -15.379 -11.640 38.826 1.00 92.94 286 GLY A CA 1
ATOM 2291 C C . GLY A 1 286 ? -15.836 -13.072 38.527 1.00 92.94 286 GLY A C 1
ATOM 2292 O O . GLY A 1 286 ? -16.318 -13.399 37.440 1.00 92.94 286 GLY A O 1
ATOM 2293 N N . SER A 1 287 ? -15.637 -13.971 39.493 1.00 91.44 287 SER A N 1
ATOM 2294 C CA . SER A 1 287 ? -15.884 -15.411 39.328 1.00 91.44 287 SER A CA 1
ATOM 2295 C C . SER A 1 287 ? -17.357 -15.801 39.234 1.00 91.44 287 SER A C 1
ATOM 2297 O O . SER A 1 287 ? -17.642 -16.894 38.756 1.00 91.44 287 SER A O 1
ATOM 2299 N N . ASN A 1 288 ? -18.264 -14.940 39.697 1.00 89.06 288 ASN A N 1
ATOM 2300 C CA . ASN A 1 288 ? -19.706 -15.207 39.704 1.00 89.06 288 ASN A CA 1
ATOM 2301 C C . ASN A 1 288 ? -20.398 -14.738 38.422 1.00 89.06 288 ASN A C 1
ATOM 2303 O O . ASN A 1 288 ? -21.604 -14.897 38.293 1.00 89.06 288 ASN A O 1
ATOM 2307 N N . SER A 1 289 ? -19.626 -14.187 37.490 1.00 94.19 289 SER A N 1
ATOM 2308 C CA . SER A 1 289 ? -20.133 -13.667 36.235 1.00 94.19 289 SER A CA 1
ATOM 2309 C C . SER A 1 289 ? -20.608 -14.765 35.284 1.00 94.19 289 SER A C 1
ATOM 2311 O O . SER A 1 289 ? -20.050 -15.869 35.237 1.00 94.19 289 SER A O 1
ATOM 2313 N N . SER A 1 290 ? -21.575 -14.422 34.440 1.00 95.75 290 SER A N 1
ATOM 2314 C CA . SER A 1 290 ? -21.898 -15.187 33.240 1.00 95.75 290 SER A CA 1
ATOM 2315 C C . SER A 1 290 ? -21.815 -14.309 31.989 1.00 95.75 290 SER A C 1
ATOM 2317 O O . SER A 1 290 ? -21.738 -13.083 32.049 1.00 95.75 290 SER A O 1
ATOM 2319 N N . SER A 1 291 ? -21.701 -14.947 30.824 1.00 96.62 291 SER A N 1
ATOM 2320 C CA . SER A 1 291 ? -21.580 -14.257 29.535 1.00 96.62 291 SER A CA 1
ATOM 2321 C C . SER A 1 291 ? -22.270 -15.044 28.436 1.00 96.62 291 SER A C 1
ATOM 2323 O O . SER A 1 291 ? -22.387 -16.271 28.501 1.00 96.62 291 SER A O 1
ATOM 2325 N N . GLY A 1 292 ? -22.713 -14.328 27.411 1.00 96.19 292 GLY A N 1
ATOM 2326 C CA . GLY A 1 292 ? -23.427 -14.894 26.282 1.00 96.19 292 GLY A CA 1
ATOM 2327 C C . GLY A 1 292 ? -23.332 -13.981 25.079 1.00 96.19 292 GLY A C 1
ATOM 2328 O O . GLY A 1 292 ? -23.188 -12.765 25.200 1.00 96.19 292 GLY A O 1
ATOM 2329 N N . ILE A 1 293 ? -23.408 -14.589 23.902 1.00 96.50 293 ILE A N 1
ATOM 2330 C CA . ILE A 1 293 ? -23.332 -13.871 22.637 1.00 96.50 293 ILE A CA 1
ATOM 2331 C C . ILE A 1 293 ? -24.628 -14.023 21.843 1.00 96.50 293 ILE A C 1
ATOM 2333 O O . ILE A 1 293 ? -25.245 -15.089 21.833 1.00 96.50 293 ILE A O 1
ATOM 2337 N N . ARG A 1 294 ? -25.036 -12.954 21.159 1.00 95.38 294 ARG A N 1
ATOM 2338 C CA . ARG A 1 294 ? -26.194 -12.916 20.252 1.00 95.38 294 ARG A CA 1
ATOM 2339 C C . ARG A 1 294 ? -25.804 -12.326 18.899 1.00 95.38 294 ARG A C 1
ATOM 2341 O O . ARG A 1 294 ? -24.737 -11.739 18.745 1.00 95.38 294 ARG A O 1
ATOM 2348 N N . ASN A 1 295 ? -26.681 -12.480 17.907 1.00 94.62 295 ASN A N 1
ATOM 2349 C CA . ASN A 1 295 ? -26.571 -11.803 16.608 1.00 94.62 295 ASN A CA 1
ATOM 2350 C C . ASN A 1 295 ? -25.215 -12.015 15.905 1.00 94.62 295 ASN A C 1
ATOM 2352 O O . ASN A 1 295 ? -24.584 -11.060 15.437 1.00 94.62 295 ASN A O 1
ATOM 2356 N N . VAL A 1 296 ? -24.783 -13.281 15.849 1.00 96.12 296 VAL A N 1
ATOM 2357 C CA . VAL A 1 296 ? -23.530 -13.711 15.214 1.00 96.12 296 VAL A CA 1
ATOM 2358 C C . VAL A 1 296 ? -23.564 -13.432 13.709 1.00 96.12 296 VAL A C 1
ATOM 2360 O O . VAL A 1 296 ? -24.520 -13.806 13.030 1.00 96.12 296 VAL A O 1
ATOM 2363 N N . GLN A 1 297 ? -22.518 -12.793 13.187 1.00 93.56 297 GLN A N 1
ATOM 2364 C CA . GLN A 1 297 ? -22.349 -12.449 11.773 1.00 93.56 297 GLN A CA 1
ATOM 2365 C C . GLN A 1 297 ? -20.921 -12.760 11.318 1.00 93.56 297 GLN A C 1
ATOM 2367 O O . GLN A 1 297 ? -19.976 -12.525 12.066 1.00 93.56 297 GLN A O 1
ATOM 2372 N N . ASN A 1 298 ? -20.766 -13.239 10.085 1.00 89.88 298 ASN A N 1
ATOM 2373 C CA . ASN A 1 298 ? -19.467 -13.424 9.437 1.00 89.88 298 ASN A CA 1
ATOM 2374 C C . ASN A 1 298 ? -19.349 -12.386 8.318 1.00 89.88 298 ASN A C 1
ATOM 2376 O O . ASN A 1 298 ? -20.192 -12.385 7.419 1.00 89.88 298 ASN A O 1
ATOM 2380 N N . ASN A 1 299 ? -18.340 -11.522 8.407 1.00 79.12 299 ASN A N 1
ATOM 2381 C CA . ASN A 1 299 ? -18.056 -10.452 7.448 1.00 79.12 299 ASN A CA 1
ATOM 2382 C C . ASN A 1 299 ? -16.875 -10.796 6.545 1.00 79.12 299 ASN A C 1
ATOM 2384 O O . ASN A 1 299 ? -15.995 -11.565 6.989 1.00 79.12 299 ASN A O 1
#

pLDDT: mean 76.5, std 17.36, range [29.91, 97.69]

Radius of gyration: 44.38 Å; chains: 1; bounding box: 75×40×131 Å